Protein AF-A0A7W1FSI1-F1 (afdb_monomer_lite)

Foldseek 3Di:
DQLLVLVVVLQQVLDDPVNHGDQLCNLCVLLVNPQHSVNVVCSNVSVCRFDFPVNLLSSCVSSVHQSCSSVDDDPPDDDDDRQDDDPQADALLRLLVVLQVPAADPVPRHRDQLCQLCVQLVNLDDSVNSVCSNVCVVVTDTLSVLCSSCVSSVHHSCSNNHRDDDPCCPDPVSVVVCVPPVSVVVVVVLVPDDPVVVVVVVVVVVVVVVVVVVVVVD

Sequence (218 aa):
MHIAQKFEALLEMYRRPEGRRWSGQEIDEATGGIVTRSYITNLRKGRIENPGFEKLKAIAKVMDFPPELWFEEGPGLKDGASIDLAPGHLSVAEKTNRLFDAIKNETTGRPYTNAEVARLSLGDLTEEHVEQIRTGKLTDPSMKQVVTLADAFGVHPTYFLDSTRKLPLLDEEAMSIFRDETVSAIAHKSLHLPGREKQMILGIIRQFEDAHEVDDER

Secondary structure (DSSP, 8-state):
--HHHHHHHHHHHS--TTSPPPPHHHHHHHTTTSS-HHHHHHHHTT--SS-BHHHHHHHHHHHT--GGGGT-SS------------S----HHHHHHHHHHHPBPTTTSSBPPHHHHHHHTTTSS-HHHHHHHHTTSSSS-BHHHHHHHHHHTT--GGGGT-SS---GGG-HHHHHHTTSHHHHHHHHHHHTS-HHHHHHHHHHHHHHHHHHHTTTT-

Radius of gyration: 19.94 Å; chains: 1; bounding box: 47×57×50 Å

Structure (mmCIF, N/CA/C/O backbone):
data_AF-A0A7W1FSI1-F1
#
_entry.id   AF-A0A7W1FSI1-F1
#
loop_
_atom_site.group_PDB
_atom_site.id
_atom_site.type_symbol
_atom_site.label_atom_id
_atom_site.label_alt_id
_atom_site.label_comp_id
_atom_site.label_asym_id
_atom_site.label_entity_id
_atom_site.label_seq_id
_atom_site.pdbx_PDB_ins_code
_atom_site.Cartn_x
_atom_site.Cartn_y
_atom_site.Cartn_z
_atom_site.occupancy
_atom_site.B_iso_or_equiv
_atom_site.auth_seq_id
_atom_site.auth_comp_id
_atom_site.auth_asym_id
_atom_site.auth_atom_id
_atom_site.pdbx_PDB_model_num
ATOM 1 N N . MET A 1 1 ? 12.834 -12.449 1.448 1.00 58.34 1 MET A N 1
ATOM 2 C CA . MET A 1 1 ? 13.513 -12.107 0.168 1.00 58.34 1 MET A CA 1
ATOM 3 C C . MET A 1 1 ? 13.453 -10.595 -0.025 1.00 58.34 1 MET A C 1
ATOM 5 O O . MET A 1 1 ? 12.388 -10.038 0.196 1.00 58.34 1 MET A O 1
ATOM 9 N N . HIS A 1 2 ? 14.550 -9.918 -0.392 1.00 82.75 2 HIS A N 1
ATOM 10 C CA . HIS A 1 2 ? 14.533 -8.456 -0.580 1.00 82.75 2 HIS A CA 1
ATOM 11 C C . HIS A 1 2 ? 13.687 -8.088 -1.811 1.00 82.75 2 HIS A C 1
ATOM 13 O O . HIS A 1 2 ? 13.799 -8.750 -2.845 1.00 82.75 2 HIS A O 1
ATOM 19 N N . ILE A 1 3 ? 12.875 -7.028 -1.744 1.00 87.31 3 ILE A N 1
ATOM 20 C CA . ILE A 1 3 ? 11.935 -6.656 -2.822 1.00 87.31 3 ILE A CA 1
ATOM 21 C C . ILE A 1 3 ? 12.621 -6.468 -4.186 1.00 87.31 3 ILE A C 1
ATOM 23 O O . ILE A 1 3 ? 12.075 -6.822 -5.225 1.00 87.31 3 ILE A O 1
ATOM 27 N N . ALA A 1 4 ? 13.870 -5.998 -4.181 1.00 91.62 4 ALA A N 1
ATOM 28 C CA . ALA A 1 4 ? 14.696 -5.897 -5.382 1.00 91.62 4 ALA A CA 1
ATOM 29 C C . ALA A 1 4 ? 14.994 -7.264 -6.023 1.00 91.62 4 ALA A C 1
ATOM 31 O O . ALA A 1 4 ? 14.840 -7.418 -7.228 1.00 91.62 4 ALA A O 1
ATOM 32 N N . GLN A 1 5 ? 15.373 -8.270 -5.225 1.00 90.88 5 GLN A N 1
ATOM 33 C CA . GLN A 1 5 ? 15.629 -9.632 -5.717 1.00 90.88 5 GLN A CA 1
ATOM 34 C C . GLN A 1 5 ? 14.353 -10.244 -6.296 1.00 90.88 5 GLN A C 1
ATOM 36 O O . GLN A 1 5 ? 14.378 -10.870 -7.351 1.00 90.88 5 GLN A O 1
ATOM 41 N N . LYS A 1 6 ? 13.227 -9.997 -5.621 1.00 89.81 6 LYS A N 1
ATOM 42 C CA . LYS A 1 6 ? 11.902 -10.408 -6.077 1.00 89.81 6 LYS A CA 1
ATOM 43 C C . LYS A 1 6 ? 11.554 -9.799 -7.430 1.00 89.81 6 LYS A C 1
ATOM 45 O O . LYS A 1 6 ? 11.115 -10.502 -8.333 1.00 89.81 6 LYS A O 1
ATOM 50 N N . PHE A 1 7 ? 11.799 -8.501 -7.584 1.00 93.69 7 PHE A N 1
ATOM 51 C CA . PHE A 1 7 ? 11.556 -7.815 -8.842 1.00 93.69 7 PHE A CA 1
ATOM 52 C C . PHE A 1 7 ? 12.454 -8.336 -9.970 1.00 93.69 7 PHE A C 1
ATOM 54 O O . PHE A 1 7 ? 11.984 -8.527 -11.088 1.00 93.69 7 PHE A O 1
ATOM 61 N N . GLU A 1 8 ? 13.727 -8.622 -9.686 1.00 93.25 8 GLU A N 1
ATOM 62 C CA . GLU A 1 8 ? 14.626 -9.241 -10.664 1.00 93.25 8 GLU A CA 1
ATOM 63 C C . GLU A 1 8 ? 14.107 -10.614 -11.124 1.00 93.25 8 GLU A C 1
ATOM 65 O O . GLU A 1 8 ? 14.102 -10.868 -12.325 1.00 93.25 8 GLU A O 1
ATOM 70 N N . ALA A 1 9 ? 13.589 -11.448 -10.216 1.00 90.19 9 ALA A N 1
ATOM 71 C CA . ALA A 1 9 ? 12.979 -12.734 -10.569 1.00 90.19 9 ALA A CA 1
ATOM 72 C C . ALA A 1 9 ? 11.707 -12.576 -11.426 1.00 90.19 9 ALA A C 1
ATOM 74 O O . ALA A 1 9 ? 11.547 -13.267 -12.432 1.00 90.19 9 ALA A O 1
ATOM 75 N N . LEU A 1 10 ? 10.827 -11.629 -11.079 1.00 90.81 10 LEU A N 1
ATOM 76 C CA . LEU A 1 10 ? 9.611 -11.346 -11.852 1.00 90.81 10 LEU A CA 1
ATOM 77 C C . LEU A 1 10 ? 9.930 -10.852 -13.269 1.00 90.81 10 LEU A C 1
ATOM 79 O O . LEU A 1 10 ? 9.257 -11.250 -14.213 1.00 90.81 10 LEU A O 1
ATOM 83 N N . LEU A 1 11 ? 10.983 -10.047 -13.442 1.00 92.62 11 LEU A N 1
ATOM 84 C CA . LEU A 1 11 ? 11.444 -9.604 -14.765 1.00 92.62 11 LEU A CA 1
ATOM 85 C C . LEU A 1 11 ? 11.971 -10.749 -15.643 1.00 92.62 11 LEU A C 1
ATOM 87 O O . LEU A 1 11 ? 11.947 -10.628 -16.868 1.00 92.62 11 LEU A O 1
ATOM 91 N N . GLU A 1 12 ? 12.487 -11.821 -15.040 1.00 91.19 12 GLU A N 1
ATOM 92 C CA . GLU A 1 12 ? 12.950 -13.004 -15.771 1.00 91.19 12 GLU A CA 1
ATOM 93 C C . GLU A 1 12 ? 11.796 -13.922 -16.185 1.00 91.19 12 GLU A C 1
ATOM 95 O O . GLU A 1 12 ? 11.842 -14.483 -17.281 1.00 91.19 12 GLU A O 1
ATOM 100 N N . MET A 1 13 ? 10.773 -14.039 -15.333 1.00 87.50 13 MET A N 1
ATOM 101 C CA . MET A 1 13 ? 9.607 -14.903 -15.539 1.00 87.50 13 MET A CA 1
ATOM 102 C C . MET A 1 13 ? 8.559 -14.270 -16.465 1.00 87.50 13 MET A C 1
ATOM 104 O O . MET A 1 13 ? 8.082 -14.922 -17.390 1.00 87.50 13 MET A O 1
ATOM 108 N N . TYR A 1 14 ? 8.250 -12.988 -16.263 1.00 88.44 14 TYR A N 1
ATOM 109 C CA . TYR A 1 14 ? 7.248 -12.244 -17.027 1.00 88.44 14 TYR A CA 1
ATOM 110 C C . TYR A 1 14 ? 7.926 -11.336 -18.044 1.00 88.44 14 TYR A C 1
ATOM 112 O O . TYR A 1 14 ? 8.205 -10.156 -17.809 1.00 88.44 14 TYR A O 1
ATOM 120 N N . ARG A 1 15 ? 8.256 -11.932 -19.189 1.00 89.94 15 ARG A N 1
ATOM 121 C CA . ARG A 1 15 ? 8.932 -11.262 -20.303 1.00 89.94 15 ARG A CA 1
ATOM 122 C C . ARG A 1 15 ? 7.921 -10.617 -21.246 1.00 89.94 15 ARG A C 1
ATOM 124 O O . ARG A 1 15 ? 6.734 -10.919 -21.213 1.00 89.94 15 ARG A O 1
ATOM 131 N N . ARG A 1 16 ? 8.393 -9.723 -22.117 1.00 88.25 16 ARG A N 1
ATOM 132 C CA . ARG A 1 16 ? 7.552 -9.177 -23.192 1.00 88.25 16 ARG A CA 1
ATOM 133 C C . ARG A 1 16 ? 7.125 -10.303 -24.152 1.00 88.25 16 ARG A C 1
ATOM 135 O O . ARG A 1 16 ? 7.833 -11.309 -24.228 1.00 88.25 16 ARG A O 1
ATOM 142 N N . PRO A 1 17 ? 6.070 -10.109 -24.966 1.00 79.31 17 PRO A N 1
ATOM 143 C CA . PRO A 1 17 ? 5.646 -11.094 -25.970 1.00 79.31 17 PRO A CA 1
ATOM 144 C C . PRO A 1 17 ? 6.765 -11.533 -26.931 1.00 79.31 17 PRO A C 1
ATOM 146 O O . PRO A 1 17 ? 6.790 -12.663 -27.397 1.00 79.31 17 PRO A O 1
ATOM 149 N N . GLU A 1 18 ? 7.741 -10.655 -27.181 1.00 83.06 18 GLU A N 1
ATOM 150 C CA . GLU A 1 18 ? 8.930 -10.925 -28.003 1.00 83.06 18 GLU A CA 1
ATOM 151 C C . GLU A 1 18 ? 10.029 -11.735 -27.273 1.00 83.06 18 GLU A C 1
ATOM 153 O O . GLU A 1 18 ? 11.140 -11.876 -27.780 1.00 83.06 18 GLU A O 1
ATOM 158 N N . GLY A 1 19 ? 9.790 -12.192 -26.039 1.00 83.62 19 GLY A N 1
ATOM 159 C CA . GLY A 1 19 ? 10.762 -12.917 -25.208 1.00 83.62 19 GLY A CA 1
ATOM 160 C C . GLY A 1 19 ? 11.878 -12.048 -24.612 1.00 83.62 19 GLY A C 1
ATOM 161 O O . GLY A 1 19 ? 12.751 -12.545 -23.890 1.00 83.62 19 GLY A O 1
ATOM 162 N N . ARG A 1 20 ? 11.864 -10.737 -24.881 1.00 91.00 20 ARG A N 1
ATOM 163 C CA . ARG A 1 20 ? 12.813 -9.773 -24.314 1.00 91.00 20 ARG A CA 1
ATOM 164 C C . ARG A 1 20 ? 12.423 -9.390 -22.889 1.00 91.00 20 ARG A C 1
ATOM 166 O O . ARG A 1 20 ? 11.246 -9.301 -22.542 1.00 91.00 20 ARG A O 1
ATOM 173 N N . ARG A 1 21 ? 13.438 -9.132 -22.069 1.00 92.12 21 ARG A N 1
ATOM 174 C CA . ARG A 1 21 ? 13.268 -8.632 -20.705 1.00 92.12 21 ARG A CA 1
ATOM 175 C C . ARG A 1 21 ? 12.804 -7.175 -20.728 1.00 92.12 21 ARG A C 1
ATOM 177 O O . ARG A 1 21 ? 13.345 -6.382 -21.495 1.00 92.12 21 ARG A O 1
ATOM 184 N N . TRP A 1 22 ? 11.859 -6.825 -19.857 1.00 94.50 22 TRP A N 1
ATOM 185 C CA . TRP A 1 22 ? 11.394 -5.447 -19.701 1.00 94.50 22 TRP A CA 1
ATOM 186 C C . TRP A 1 22 ? 12.521 -4.513 -19.252 1.00 94.50 22 TRP A C 1
ATOM 188 O O . TRP A 1 22 ? 13.232 -4.769 -18.273 1.00 94.50 22 TRP A O 1
ATOM 198 N N . SER A 1 23 ? 12.665 -3.394 -19.952 1.00 94.94 23 SER A N 1
ATOM 199 C CA . SER A 1 23 ? 13.504 -2.276 -19.541 1.00 94.94 23 SER A CA 1
ATOM 200 C C . SER A 1 23 ? 12.733 -1.302 -18.647 1.00 94.94 23 SER A C 1
ATOM 202 O O . SER A 1 23 ? 11.505 -1.237 -18.660 1.00 94.94 23 SER A O 1
ATOM 204 N N . GLY A 1 24 ? 13.462 -0.480 -17.885 1.00 95.31 24 GLY A N 1
ATOM 205 C CA . GLY A 1 24 ? 12.825 0.561 -17.075 1.00 95.31 24 GLY A CA 1
ATOM 206 C C . GLY A 1 24 ? 12.134 1.648 -17.897 1.00 95.31 24 GLY A C 1
ATOM 207 O O . GLY A 1 24 ? 11.214 2.264 -17.384 1.00 95.31 24 GLY A O 1
ATOM 208 N N . GLN A 1 25 ? 12.553 1.867 -19.149 1.00 96.69 25 GLN A N 1
ATOM 209 C CA . GLN A 1 25 ? 11.896 2.806 -20.061 1.00 96.69 25 GLN A CA 1
ATOM 210 C C . GLN A 1 25 ? 10.553 2.251 -20.552 1.00 96.69 25 GLN A C 1
ATOM 212 O O . GLN A 1 25 ? 9.558 2.959 -20.539 1.00 96.69 25 GLN A O 1
ATOM 217 N N . GLU A 1 26 ? 10.508 0.970 -20.922 1.00 95.94 26 GLU A N 1
ATOM 218 C CA . GLU A 1 26 ? 9.270 0.336 -21.391 1.00 95.94 26 GLU A CA 1
ATOM 219 C C . GLU A 1 26 ? 8.216 0.246 -20.280 1.00 95.94 26 GLU A C 1
ATOM 221 O O . GLU A 1 26 ? 7.034 0.413 -20.555 1.00 95.94 26 GLU A O 1
ATOM 226 N N . ILE A 1 27 ? 8.627 0.006 -19.028 1.00 96.44 27 ILE A N 1
ATOM 227 C CA . ILE A 1 27 ? 7.702 0.024 -17.882 1.00 96.44 27 ILE A CA 1
ATOM 228 C C . ILE A 1 27 ? 7.180 1.448 -17.627 1.00 96.44 27 ILE A C 1
ATOM 230 O O . ILE A 1 27 ? 5.991 1.627 -17.379 1.00 96.44 27 ILE A O 1
ATOM 234 N N . ASP A 1 28 ? 8.041 2.462 -17.718 1.00 97.38 28 ASP A N 1
ATOM 235 C CA . ASP A 1 28 ? 7.649 3.873 -17.586 1.00 97.38 28 ASP A CA 1
ATOM 236 C C . ASP A 1 28 ? 6.565 4.251 -18.605 1.00 97.38 28 ASP A C 1
ATOM 238 O O . ASP A 1 28 ? 5.464 4.669 -18.241 1.00 97.38 28 ASP A O 1
ATOM 242 N N . GLU A 1 29 ? 6.829 3.969 -19.880 1.00 96.31 29 GLU A N 1
ATOM 243 C CA . GLU A 1 29 ? 5.904 4.231 -20.982 1.00 96.31 29 GLU A CA 1
ATOM 244 C C . GLU A 1 29 ? 4.598 3.441 -20.843 1.00 96.31 29 GLU A C 1
ATOM 246 O O . GLU A 1 29 ? 3.515 4.015 -20.958 1.00 96.31 29 GLU A O 1
ATOM 251 N N . ALA A 1 30 ? 4.676 2.142 -20.536 1.00 93.69 30 ALA A N 1
ATOM 252 C CA . ALA A 1 30 ? 3.497 1.289 -20.398 1.00 93.69 30 ALA A CA 1
ATOM 253 C C . ALA A 1 30 ? 2.621 1.670 -19.194 1.00 93.69 30 ALA A C 1
ATOM 255 O O . ALA A 1 30 ? 1.406 1.485 -19.233 1.00 93.69 30 ALA A O 1
ATOM 256 N N . THR A 1 31 ? 3.218 2.215 -18.129 1.00 93.62 31 THR A N 1
ATOM 257 C CA . THR A 1 31 ? 2.471 2.719 -16.966 1.00 93.62 31 THR A CA 1
ATOM 258 C C . THR A 1 31 ? 1.971 4.153 -17.150 1.00 93.62 31 THR A C 1
ATOM 260 O O . THR A 1 31 ? 1.338 4.689 -16.241 1.00 93.62 31 THR A O 1
ATOM 263 N N . GLY A 1 32 ? 2.249 4.799 -18.289 1.00 93.00 32 GLY A N 1
ATOM 264 C CA . GLY A 1 32 ? 1.879 6.194 -18.529 1.00 93.00 32 GLY A CA 1
ATOM 265 C C . GLY A 1 32 ? 2.545 7.168 -17.551 1.00 93.00 32 GLY A C 1
ATOM 266 O O . GLY A 1 32 ? 1.936 8.165 -17.170 1.00 93.00 32 GLY A O 1
ATOM 267 N N . GLY A 1 33 ? 3.764 6.864 -17.094 1.00 92.00 33 GLY A N 1
ATOM 268 C CA . GLY A 1 33 ? 4.514 7.705 -16.159 1.00 92.00 33 GLY A CA 1
ATOM 269 C C . GLY A 1 33 ? 4.184 7.509 -14.676 1.00 92.00 33 GLY A C 1
ATOM 270 O O . GLY A 1 33 ? 4.821 8.142 -13.831 1.00 92.00 33 GLY A O 1
ATOM 271 N N . ILE A 1 34 ? 3.246 6.618 -14.319 1.00 92.19 34 ILE A N 1
ATOM 272 C CA . ILE A 1 34 ? 2.974 6.266 -12.909 1.00 92.19 34 ILE A CA 1
ATOM 273 C C . ILE A 1 34 ? 4.244 5.707 -12.248 1.00 92.19 34 ILE A C 1
ATOM 275 O O . ILE A 1 34 ? 4.539 6.004 -11.084 1.00 92.19 34 ILE A O 1
ATOM 279 N N . VAL A 1 35 ? 5.025 4.923 -12.999 1.00 95.94 35 VAL A N 1
ATOM 280 C CA . VAL A 1 35 ? 6.259 4.302 -12.522 1.00 95.94 35 VAL A CA 1
ATOM 281 C C . VAL A 1 35 ? 7.440 4.713 -13.392 1.00 95.94 35 VAL A C 1
ATOM 283 O O . VAL A 1 35 ? 7.785 4.050 -14.360 1.00 95.94 35 VAL A O 1
ATOM 286 N N . THR A 1 36 ? 8.112 5.795 -13.005 1.00 97.62 36 THR A N 1
ATOM 287 C CA . THR A 1 36 ? 9.210 6.351 -13.810 1.00 97.62 36 THR A CA 1
ATOM 288 C C . THR A 1 36 ? 10.400 5.397 -13.970 1.00 97.62 36 THR A C 1
ATOM 290 O O . THR A 1 36 ? 10.735 4.607 -13.078 1.00 97.62 36 THR A O 1
ATOM 293 N N . ARG A 1 37 ? 11.167 5.551 -15.053 1.00 97.75 37 ARG A N 1
ATOM 294 C CA . ARG A 1 37 ? 12.413 4.803 -15.292 1.00 97.75 37 ARG A CA 1
ATOM 295 C C . ARG A 1 37 ? 13.417 4.928 -14.142 1.00 97.75 37 ARG A C 1
ATOM 297 O O . ARG A 1 37 ? 14.139 3.974 -13.823 1.00 97.75 37 ARG A O 1
ATOM 304 N N . SER A 1 38 ? 13.496 6.111 -13.530 1.00 96.88 38 SER A N 1
ATOM 305 C CA . SER A 1 38 ? 14.368 6.367 -12.377 1.00 96.88 38 SER A CA 1
ATOM 306 C C . SER A 1 38 ? 13.937 5.539 -11.164 1.00 96.88 38 SER A C 1
ATOM 308 O O . SER A 1 38 ? 14.774 4.900 -10.520 1.00 96.88 38 SER A O 1
ATOM 310 N N . TYR A 1 39 ? 12.626 5.467 -10.907 1.00 97.25 39 TYR A N 1
ATOM 311 C CA . TYR A 1 39 ? 12.059 4.623 -9.859 1.00 97.25 39 TYR A CA 1
ATOM 312 C C . TYR A 1 39 ? 12.416 3.150 -10.075 1.00 97.25 39 TYR A C 1
ATOM 314 O O . TYR A 1 39 ? 12.992 2.528 -9.183 1.00 97.25 39 TYR A O 1
ATOM 322 N N . ILE A 1 40 ? 12.187 2.621 -11.283 1.00 97.19 40 ILE A N 1
ATOM 323 C CA . ILE A 1 40 ? 12.549 1.241 -11.646 1.00 97.19 40 ILE A CA 1
ATOM 324 C C . ILE A 1 40 ? 14.039 0.979 -11.415 1.00 97.19 40 ILE A C 1
ATOM 326 O O . ILE A 1 40 ? 14.419 -0.035 -10.832 1.00 97.19 40 ILE A O 1
ATOM 330 N N . THR A 1 41 ? 14.900 1.909 -11.827 1.00 96.69 41 THR A N 1
ATOM 331 C CA . THR A 1 41 ? 16.351 1.782 -11.637 1.00 96.69 41 THR A CA 1
ATOM 332 C C . THR A 1 41 ? 16.725 1.691 -10.156 1.00 96.69 41 THR A C 1
ATOM 334 O O . THR A 1 41 ? 17.563 0.869 -9.784 1.00 96.69 41 THR A O 1
ATOM 337 N N . ASN A 1 42 ? 16.124 2.518 -9.301 1.00 96.75 42 ASN A N 1
ATOM 338 C CA . ASN A 1 42 ? 16.401 2.504 -7.866 1.00 96.75 42 ASN A CA 1
ATOM 339 C C . ASN A 1 42 ? 15.800 1.278 -7.165 1.00 96.75 42 ASN A C 1
ATOM 341 O O . ASN A 1 42 ? 16.460 0.722 -6.286 1.00 96.75 42 ASN A O 1
ATOM 345 N N . LEU A 1 43 ? 14.622 0.813 -7.593 1.00 95.69 43 LEU A N 1
ATOM 346 C CA . LEU A 1 43 ? 13.998 -0.413 -7.093 1.00 95.69 43 LEU A CA 1
ATOM 347 C C . LEU A 1 43 ? 14.883 -1.635 -7.372 1.00 95.69 43 LEU A C 1
ATOM 349 O O . LEU A 1 43 ? 15.211 -2.379 -6.452 1.00 95.69 43 LEU A O 1
ATOM 353 N N . ARG A 1 44 ? 15.360 -1.791 -8.614 1.00 94.38 44 ARG A N 1
ATOM 354 C CA . ARG A 1 44 ? 16.275 -2.880 -9.010 1.00 94.38 44 ARG A CA 1
ATOM 355 C C . ARG A 1 44 ? 17.589 -2.865 -8.232 1.00 94.38 44 ARG A C 1
ATOM 357 O O . ARG A 1 44 ? 18.111 -3.907 -7.861 1.00 94.38 44 ARG A O 1
ATOM 364 N N . LYS A 1 45 ? 18.114 -1.670 -7.945 1.00 94.31 45 LYS A N 1
ATOM 365 C CA . LYS A 1 45 ? 19.333 -1.485 -7.139 1.00 94.31 45 LYS A CA 1
ATOM 366 C C . LYS A 1 45 ? 19.110 -1.672 -5.634 1.00 94.31 45 LYS A C 1
ATOM 368 O O . LYS A 1 45 ? 20.056 -1.486 -4.877 1.00 94.31 45 LYS A O 1
ATOM 373 N N . GLY A 1 46 ? 17.885 -1.970 -5.194 1.00 93.44 46 GLY A N 1
ATOM 374 C CA . GLY A 1 46 ? 17.551 -2.119 -3.777 1.00 93.44 46 GLY A CA 1
ATOM 375 C C . GLY A 1 46 ? 17.667 -0.833 -2.965 1.00 93.44 46 GLY A C 1
ATOM 376 O O . GLY A 1 46 ? 17.793 -0.891 -1.753 1.00 93.44 46 GLY A O 1
ATOM 377 N N . ARG A 1 47 ? 17.618 0.334 -3.616 1.00 94.81 47 ARG A N 1
ATOM 378 C CA . ARG A 1 47 ? 17.661 1.646 -2.942 1.00 94.81 47 ARG A CA 1
ATOM 379 C C . ARG A 1 47 ? 16.297 2.091 -2.421 1.00 94.81 47 ARG A C 1
ATOM 381 O O . ARG A 1 47 ? 16.193 3.143 -1.803 1.00 94.81 47 ARG A O 1
ATOM 388 N N . ILE A 1 48 ? 15.255 1.329 -2.739 1.00 92.81 48 ILE A N 1
ATOM 389 C CA . ILE A 1 48 ? 13.890 1.545 -2.278 1.00 92.81 48 ILE A CA 1
ATOM 390 C C . ILE A 1 48 ? 13.548 0.358 -1.392 1.00 92.81 48 ILE A C 1
ATOM 392 O O . ILE A 1 48 ? 13.276 -0.731 -1.890 1.00 92.81 48 ILE A O 1
ATOM 396 N N . GLU A 1 49 ? 13.614 0.582 -0.086 1.00 85.62 49 GLU A N 1
ATOM 397 C CA . GLU A 1 49 ? 13.322 -0.438 0.920 1.00 85.62 49 GLU A CA 1
ATOM 398 C C . GLU A 1 49 ? 11.815 -0.713 1.001 1.00 85.62 49 GLU A C 1
ATOM 400 O O . GLU A 1 49 ? 11.391 -1.862 0.933 1.00 85.62 49 GLU A O 1
ATOM 405 N N . ASN A 1 50 ? 11.006 0.354 1.031 1.00 88.56 50 ASN A N 1
ATOM 406 C CA . ASN A 1 50 ? 9.546 0.295 1.127 1.00 88.56 50 ASN A CA 1
ATOM 407 C C . ASN A 1 50 ? 8.888 0.932 -0.110 1.00 88.56 50 ASN A C 1
ATOM 409 O O . ASN A 1 50 ? 8.542 2.116 -0.091 1.00 88.56 50 ASN A O 1
ATOM 413 N N . PRO A 1 51 ? 8.760 0.182 -1.219 1.00 92.38 51 PRO A N 1
ATOM 414 C CA . PRO A 1 51 ? 8.128 0.680 -2.433 1.00 92.38 51 PRO A CA 1
ATOM 415 C C . PRO A 1 51 ? 6.638 1.001 -2.247 1.00 92.38 51 PRO A C 1
ATOM 417 O O . PRO A 1 51 ? 5.959 0.439 -1.387 1.00 92.38 51 PRO A O 1
ATOM 420 N N . GLY A 1 52 ? 6.150 1.929 -3.073 1.00 92.12 52 GLY A N 1
ATOM 421 C CA . GLY A 1 52 ? 4.762 2.381 -3.088 1.00 92.12 52 GLY A CA 1
ATOM 422 C C . GLY A 1 52 ? 3.839 1.312 -3.657 1.00 92.12 52 GLY A C 1
ATOM 423 O O . GLY A 1 52 ? 4.165 0.677 -4.665 1.00 92.12 52 GLY A O 1
ATOM 424 N N . PHE A 1 53 ? 2.713 1.088 -2.993 1.00 91.31 53 PHE A N 1
ATOM 425 C CA . PHE A 1 53 ? 1.765 0.037 -3.328 1.00 91.31 53 PHE A CA 1
ATOM 426 C C . PHE A 1 53 ? 1.171 0.205 -4.734 1.00 91.31 53 PHE A C 1
ATOM 428 O O . PHE A 1 53 ? 1.148 -0.753 -5.509 1.00 91.31 53 PHE A O 1
ATOM 435 N N . GLU A 1 54 ? 0.760 1.419 -5.106 1.00 89.94 54 GLU A N 1
ATOM 436 C CA . GLU A 1 54 ? 0.170 1.694 -6.420 1.00 89.94 54 GLU A CA 1
ATOM 437 C C . GLU A 1 54 ? 1.204 1.538 -7.536 1.00 89.94 54 GLU A C 1
ATOM 439 O O . GLU A 1 54 ? 0.895 1.013 -8.606 1.00 89.94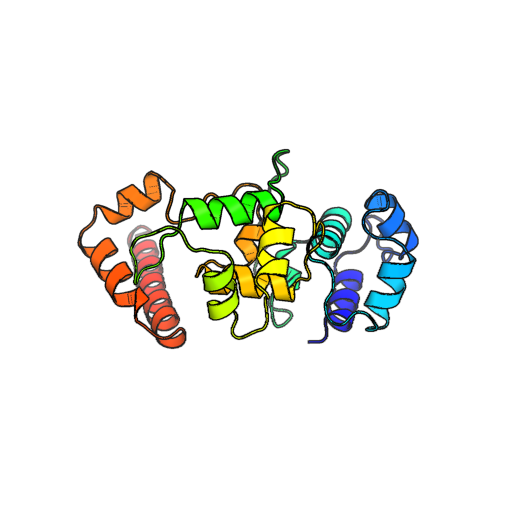 54 GLU A O 1
ATOM 444 N N . LYS A 1 55 ? 2.468 1.900 -7.279 1.00 93.81 55 LYS A N 1
ATOM 445 C CA . LYS A 1 55 ? 3.550 1.676 -8.248 1.00 93.81 55 LYS A CA 1
ATOM 446 C C . LYS A 1 55 ? 3.788 0.191 -8.501 1.00 93.81 55 LYS A C 1
ATOM 448 O O . LYS A 1 55 ? 3.913 -0.217 -9.651 1.00 93.81 55 LYS A O 1
ATOM 453 N N . LEU A 1 56 ? 3.825 -0.638 -7.460 1.00 93.50 56 LEU A N 1
ATOM 454 C CA . LEU A 1 56 ? 4.003 -2.085 -7.625 1.00 93.50 56 LEU A CA 1
ATOM 455 C C . LEU A 1 56 ? 2.814 -2.744 -8.321 1.00 93.50 56 LEU A C 1
ATOM 457 O O . LEU A 1 56 ? 3.005 -3.617 -9.170 1.00 93.50 56 LEU A O 1
ATOM 461 N N . LYS A 1 57 ? 1.598 -2.294 -8.002 1.00 88.81 57 LYS A N 1
ATOM 462 C CA . LYS A 1 57 ? 0.375 -2.722 -8.679 1.00 88.81 57 LYS A CA 1
ATOM 463 C C . LYS A 1 57 ? 0.394 -2.342 -10.161 1.00 88.81 57 LYS A C 1
ATOM 465 O O . LYS A 1 57 ? 0.054 -3.167 -11.004 1.00 88.81 57 LYS A O 1
ATOM 470 N N . ALA A 1 58 ? 0.845 -1.132 -10.495 1.00 91.69 58 ALA A N 1
ATOM 471 C CA . ALA A 1 58 ? 1.007 -0.698 -11.879 1.00 91.69 58 ALA A CA 1
ATOM 472 C C . ALA A 1 58 ? 2.048 -1.546 -12.628 1.00 91.69 58 ALA A C 1
ATOM 474 O O . ALA A 1 58 ? 1.778 -1.962 -13.750 1.00 91.69 58 ALA A O 1
ATOM 475 N N . ILE A 1 59 ? 3.191 -1.868 -12.002 1.00 94.25 59 ILE A N 1
ATOM 476 C CA . ILE A 1 59 ? 4.195 -2.779 -12.583 1.00 94.25 59 ILE A CA 1
ATOM 477 C C . ILE A 1 59 ? 3.577 -4.154 -12.873 1.00 94.25 59 ILE A C 1
ATOM 479 O O . ILE A 1 59 ? 3.723 -4.655 -13.984 1.00 94.25 59 ILE A O 1
ATOM 483 N N . ALA A 1 60 ? 2.868 -4.739 -11.902 1.00 91.38 60 ALA A N 1
ATOM 484 C CA . ALA A 1 60 ? 2.206 -6.037 -12.059 1.00 91.38 60 ALA A CA 1
ATOM 485 C C . ALA A 1 60 ? 1.221 -6.038 -13.229 1.00 91.38 60 ALA A C 1
ATOM 487 O O . ALA A 1 60 ? 1.258 -6.923 -14.077 1.00 91.38 60 ALA A O 1
ATOM 488 N N . LYS A 1 61 ? 0.411 -4.978 -13.324 1.00 87.94 61 LYS A N 1
ATOM 489 C CA . LYS A 1 61 ? -0.562 -4.808 -14.400 1.00 87.94 61 LYS A CA 1
ATOM 490 C C . LYS A 1 61 ? 0.090 -4.730 -15.780 1.00 87.94 61 LYS A C 1
ATOM 492 O O . LYS A 1 61 ? -0.388 -5.375 -16.702 1.00 87.94 61 LYS A O 1
ATOM 497 N N . VAL A 1 62 ? 1.148 -3.933 -15.954 1.00 92.38 62 VAL A N 1
ATOM 498 C CA . VAL A 1 62 ? 1.764 -3.759 -17.287 1.00 92.38 62 VAL A CA 1
ATOM 499 C C . VAL A 1 62 ? 2.618 -4.948 -17.711 1.00 92.38 62 VAL A C 1
ATOM 501 O O . VAL A 1 62 ? 2.750 -5.206 -18.904 1.00 92.38 62 VAL A O 1
ATOM 504 N N . MET A 1 63 ? 3.209 -5.655 -16.747 1.00 92.19 63 MET A N 1
ATOM 505 C CA . MET A 1 63 ? 3.991 -6.866 -16.993 1.00 92.19 63 MET A CA 1
ATOM 506 C C . MET A 1 63 ? 3.131 -8.136 -17.024 1.00 92.19 63 MET A C 1
ATOM 508 O O . MET A 1 63 ? 3.683 -9.209 -17.247 1.00 92.19 63 MET A O 1
ATOM 512 N N . ASP A 1 64 ? 1.819 -7.999 -16.822 1.00 87.56 64 ASP A N 1
ATOM 513 C CA . ASP A 1 64 ? 0.823 -9.069 -16.868 1.00 87.56 64 ASP A CA 1
ATOM 514 C C . ASP A 1 64 ? 1.119 -10.227 -15.901 1.00 87.56 64 ASP A C 1
ATOM 516 O O . ASP A 1 64 ? 1.192 -11.395 -16.280 1.00 87.56 64 ASP A O 1
ATOM 520 N N . PHE A 1 65 ? 1.327 -9.891 -14.623 1.00 86.38 65 PHE A N 1
ATOM 521 C CA . PHE A 1 65 ? 1.437 -10.885 -13.557 1.00 86.38 65 PHE A CA 1
ATOM 522 C C . PHE A 1 65 ? 0.510 -10.591 -12.373 1.00 86.38 65 PHE A C 1
ATOM 524 O O . PHE A 1 65 ? 0.210 -9.422 -12.107 1.00 86.38 65 PHE A O 1
ATOM 531 N N . PRO A 1 66 ? 0.087 -11.625 -11.615 1.00 82.19 66 PRO A N 1
ATOM 532 C CA . PRO A 1 66 ? -0.765 -11.438 -10.445 1.00 82.19 66 PRO A CA 1
ATOM 533 C C . PRO A 1 66 ? -0.068 -10.569 -9.388 1.00 82.19 66 PRO A C 1
ATOM 535 O O . PRO A 1 66 ? 1.034 -10.911 -8.943 1.00 82.19 66 PRO A O 1
ATOM 538 N N . PRO A 1 67 ? -0.651 -9.439 -8.955 1.00 82.31 67 PRO A N 1
ATOM 539 C CA . PRO A 1 67 ? 0.011 -8.545 -8.012 1.00 82.31 67 PRO A CA 1
ATOM 540 C C . PRO A 1 67 ? 0.209 -9.170 -6.619 1.00 82.31 67 PRO A C 1
ATOM 542 O O . PRO A 1 67 ? 1.054 -8.697 -5.859 1.00 82.31 67 PRO A O 1
ATOM 545 N N . GLU A 1 68 ? -0.513 -10.244 -6.292 1.00 80.88 68 GLU A N 1
ATOM 546 C CA . GLU A 1 68 ? -0.346 -11.078 -5.094 1.00 80.88 68 GLU A CA 1
ATOM 547 C C . GLU A 1 68 ? 1.076 -11.620 -4.990 1.00 80.88 68 GLU A C 1
ATOM 549 O O . GLU A 1 68 ? 1.628 -11.718 -3.890 1.00 80.88 68 GLU A O 1
ATOM 554 N N . LEU A 1 69 ? 1.711 -11.864 -6.141 1.00 82.69 69 LEU A N 1
ATOM 555 C CA . LEU A 1 69 ? 3.084 -12.327 -6.191 1.00 82.69 69 LEU A CA 1
ATOM 556 C C . LEU A 1 69 ? 4.021 -11.369 -5.481 1.00 82.69 69 LEU A C 1
ATOM 558 O O . LEU A 1 69 ? 5.036 -11.844 -5.009 1.00 82.69 69 LEU A O 1
ATOM 562 N N . TRP A 1 70 ? 3.716 -10.076 -5.313 1.00 85.12 70 TRP A N 1
ATOM 563 C CA . TRP A 1 70 ? 4.532 -9.162 -4.504 1.00 85.12 70 TRP A CA 1
ATOM 564 C C . TRP A 1 70 ? 4.561 -9.501 -3.008 1.00 85.12 70 TRP A C 1
ATOM 566 O O . TRP A 1 70 ? 5.566 -9.207 -2.356 1.00 85.12 70 TRP A O 1
ATOM 576 N N . PHE A 1 71 ? 3.553 -10.204 -2.490 1.00 74.19 71 PHE A N 1
ATOM 577 C CA . PHE A 1 71 ? 3.349 -10.492 -1.064 1.00 74.19 71 PHE A CA 1
ATOM 578 C C . PHE A 1 71 ? 3.782 -11.906 -0.655 1.00 74.19 71 PHE A C 1
ATOM 580 O O . PHE A 1 71 ? 4.039 -12.147 0.518 1.00 74.19 71 PHE A O 1
ATOM 587 N N . GLU A 1 72 ? 3.931 -12.831 -1.605 1.00 72.81 72 GLU A N 1
ATOM 588 C CA . GLU A 1 72 ? 4.296 -14.222 -1.300 1.00 72.81 72 GLU A CA 1
ATOM 589 C C . GLU A 1 72 ? 5.772 -14.393 -0.882 1.00 72.81 72 GLU A C 1
ATOM 591 O O . GLU A 1 72 ? 6.695 -13.882 -1.530 1.00 72.81 72 GLU A O 1
ATOM 596 N N . GLU A 1 73 ? 6.032 -15.136 0.196 1.00 56.00 73 GLU A N 1
ATOM 597 C CA . GLU A 1 73 ? 7.392 -15.492 0.612 1.00 56.00 73 GLU A CA 1
ATOM 598 C C . GLU A 1 73 ? 7.879 -16.758 -0.116 1.00 56.00 73 GLU A C 1
ATOM 600 O O . GLU A 1 73 ? 7.739 -17.875 0.368 1.00 56.00 73 GLU A O 1
ATOM 605 N N . GLY A 1 74 ? 8.491 -16.573 -1.290 1.00 48.91 74 GLY A N 1
ATOM 606 C CA . GLY A 1 74 ? 9.197 -17.627 -2.036 1.00 48.91 74 GLY A CA 1
ATOM 607 C C . GLY A 1 74 ? 8.543 -18.006 -3.373 1.00 48.91 74 GLY A C 1
ATOM 608 O O . GLY A 1 74 ? 7.402 -17.631 -3.625 1.00 48.91 74 GLY A O 1
ATOM 609 N N . PRO A 1 75 ? 9.261 -18.717 -4.265 1.00 38.22 75 PRO A N 1
ATOM 610 C CA . PRO A 1 75 ? 8.726 -19.178 -5.543 1.00 38.22 75 PRO A CA 1
ATOM 611 C C . PRO A 1 75 ? 7.865 -20.427 -5.310 1.00 38.22 75 PRO A C 1
ATOM 613 O O . PRO A 1 75 ? 8.282 -21.549 -5.579 1.00 38.22 75 PRO A O 1
ATOM 616 N N . GLY A 1 76 ? 6.681 -20.233 -4.738 1.00 41.31 76 GLY A N 1
ATOM 617 C CA . GLY A 1 76 ? 5.646 -21.252 -4.631 1.00 41.31 76 GLY A CA 1
ATOM 618 C C . GLY A 1 76 ? 4.541 -20.939 -5.622 1.00 41.31 76 GLY A C 1
ATOM 619 O O . GLY A 1 76 ? 3.510 -20.420 -5.218 1.00 41.31 76 GLY A O 1
ATOM 620 N N . LEU A 1 77 ? 4.770 -21.228 -6.909 1.00 44.81 77 LEU A N 1
ATOM 621 C CA . LEU A 1 77 ? 3.715 -21.184 -7.921 1.00 44.81 77 LEU A CA 1
ATOM 622 C C . LEU A 1 77 ? 2.553 -22.071 -7.452 1.00 44.81 77 LEU A C 1
ATOM 624 O O . LEU A 1 77 ? 2.710 -23.286 -7.324 1.00 44.81 77 LEU A O 1
ATOM 628 N N . LYS A 1 78 ? 1.389 -21.464 -7.233 1.00 36.00 78 LYS A N 1
ATOM 629 C CA . LYS A 1 78 ? 0.107 -22.144 -7.386 1.00 36.00 78 LYS A CA 1
ATOM 630 C C . LYS A 1 78 ? -0.674 -21.446 -8.485 1.00 36.00 78 LYS A C 1
AT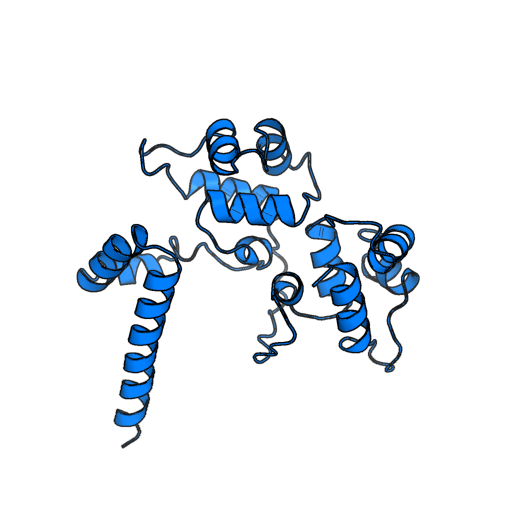OM 632 O O . LYS A 1 78 ? -0.529 -20.243 -8.688 1.00 36.00 78 LYS A O 1
ATOM 637 N N . ASP A 1 79 ? -1.387 -22.278 -9.227 1.00 36.75 79 ASP A N 1
ATOM 638 C CA . ASP A 1 79 ? -1.888 -22.037 -10.569 1.00 36.75 79 ASP A CA 1
ATOM 639 C C . ASP A 1 79 ? -2.650 -20.728 -10.762 1.00 36.75 79 ASP A C 1
ATOM 641 O O . ASP A 1 79 ? -3.318 -20.205 -9.869 1.00 36.75 79 ASP A O 1
ATOM 645 N N . GLY A 1 80 ? -2.509 -20.217 -11.985 1.00 43.03 80 GLY A N 1
ATOM 646 C CA . GLY A 1 80 ? -3.042 -18.944 -12.430 1.00 43.03 80 GLY A CA 1
ATOM 647 C C . GLY A 1 80 ? -4.544 -18.823 -12.211 1.00 43.03 80 GLY A C 1
ATOM 648 O O . GLY A 1 80 ? -5.339 -19.490 -12.866 1.00 43.03 80 GLY A O 1
ATOM 649 N N . ALA A 1 81 ? -4.923 -17.877 -11.359 1.00 34.69 81 ALA A N 1
ATOM 650 C CA . ALA A 1 81 ? -6.210 -17.217 -11.461 1.00 34.69 81 ALA A CA 1
ATOM 651 C C . ALA A 1 81 ? -6.002 -15.938 -12.281 1.00 34.69 81 ALA A C 1
ATOM 653 O O . ALA A 1 81 ? -5.425 -14.958 -11.808 1.00 34.69 81 ALA A O 1
ATOM 654 N N . SER A 1 82 ? -6.433 -15.968 -13.539 1.00 36.00 82 SER A N 1
ATOM 655 C CA . SER A 1 82 ? -6.562 -14.775 -14.370 1.00 36.00 82 SER A CA 1
ATOM 656 C C . SER A 1 82 ? -7.569 -13.834 -13.706 1.00 36.00 82 SER A C 1
ATOM 658 O O . SER A 1 82 ? -8.736 -14.188 -13.553 1.00 36.00 82 SER A O 1
ATOM 660 N N . ILE A 1 83 ? -7.129 -12.649 -13.274 1.00 38.59 83 ILE A N 1
ATOM 661 C CA . ILE A 1 83 ? -8.045 -11.623 -12.770 1.00 38.59 83 ILE A CA 1
ATOM 662 C C . ILE A 1 83 ? -8.662 -10.930 -13.982 1.00 38.59 83 ILE A C 1
ATOM 664 O O . ILE A 1 83 ? -7.988 -10.193 -14.703 1.00 38.59 83 ILE A O 1
ATOM 668 N N . ASP A 1 84 ? -9.949 -11.191 -14.193 1.00 31.83 84 ASP A N 1
ATOM 669 C CA . ASP A 1 84 ? -10.750 -10.584 -15.246 1.00 31.83 84 ASP A CA 1
ATOM 670 C C . ASP A 1 84 ? -10.769 -9.049 -15.124 1.00 31.83 84 ASP A C 1
ATOM 672 O O . ASP A 1 84 ? -10.979 -8.455 -14.058 1.00 31.83 84 ASP A O 1
ATOM 676 N N . LEU A 1 85 ? -10.511 -8.398 -16.256 1.00 41.44 85 LEU A N 1
ATOM 677 C CA . LEU A 1 85 ? -10.304 -6.961 -16.397 1.00 41.44 85 LEU A CA 1
ATOM 678 C C . LEU A 1 85 ? -11.650 -6.223 -16.476 1.00 41.44 85 LEU A C 1
ATOM 680 O O . LEU A 1 85 ? -12.170 -5.985 -17.564 1.00 41.44 85 LEU A O 1
ATOM 684 N N . ALA A 1 86 ? -12.186 -5.793 -15.329 1.00 34.34 86 ALA A N 1
ATOM 685 C CA . ALA A 1 86 ? -13.332 -4.878 -15.272 1.00 34.34 86 ALA A CA 1
ATOM 686 C C . ALA A 1 86 ? -12.930 -3.465 -14.778 1.00 34.34 86 ALA A C 1
ATOM 688 O O . ALA A 1 86 ? -12.273 -3.329 -13.739 1.00 34.34 86 ALA A O 1
ATOM 689 N N . PRO A 1 87 ? -13.329 -2.384 -15.478 1.00 36.22 87 PRO A N 1
ATOM 690 C CA . PRO A 1 87 ? -13.038 -1.009 -15.082 1.00 36.22 87 PRO A CA 1
ATOM 691 C C . PRO A 1 87 ? -13.930 -0.580 -13.908 1.00 36.22 87 PRO A C 1
ATOM 693 O O . PRO A 1 87 ? -15.083 -0.198 -14.079 1.00 36.22 87 PRO A O 1
ATOM 696 N N . GLY A 1 88 ? -13.367 -0.640 -12.701 1.00 48.09 88 GLY A N 1
ATOM 697 C CA . GLY A 1 88 ? -14.006 -0.177 -11.464 1.00 48.09 88 GLY A CA 1
ATOM 698 C C . GLY A 1 88 ? -13.076 -0.224 -10.249 1.00 48.09 88 GLY A C 1
ATOM 699 O O . GLY A 1 88 ? -13.521 -0.523 -9.145 1.00 48.09 88 GLY A O 1
ATOM 700 N N . HIS A 1 89 ? -11.767 -0.0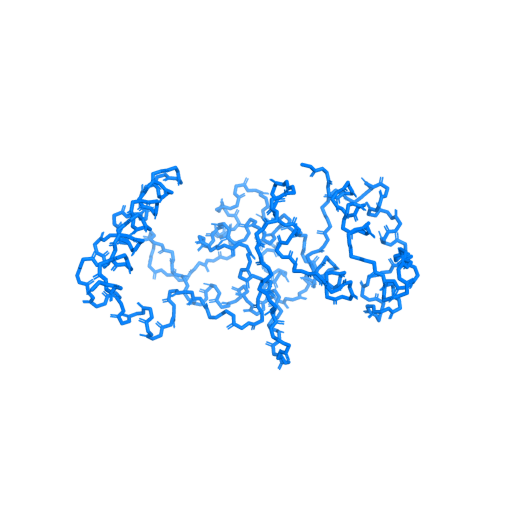14 -10.442 1.00 63.53 89 HIS A N 1
ATOM 701 C CA . HIS A 1 89 ? -10.786 -0.163 -9.365 1.00 63.53 89 HIS A CA 1
ATOM 702 C C . HIS A 1 89 ? -10.945 0.943 -8.315 1.00 63.53 89 HIS A C 1
ATOM 704 O O . HIS A 1 89 ? -10.577 2.089 -8.556 1.00 63.53 89 HIS A O 1
ATOM 710 N N . LEU A 1 90 ? -11.429 0.574 -7.131 1.00 72.94 90 LEU A N 1
ATOM 711 C CA . LEU A 1 90 ? -11.388 1.440 -5.956 1.00 72.94 90 LEU A CA 1
ATOM 712 C C . LEU A 1 90 ? -9.933 1.723 -5.572 1.00 72.94 90 LEU A C 1
ATOM 714 O O . LEU A 1 90 ? -9.116 0.797 -5.480 1.00 72.94 90 LEU A O 1
ATOM 718 N N . SER A 1 91 ? -9.635 2.991 -5.321 1.00 85.62 91 SER A N 1
ATOM 719 C CA . SER A 1 91 ? -8.368 3.462 -4.765 1.00 85.62 91 SER A CA 1
ATOM 720 C C . SER A 1 91 ? -8.121 2.896 -3.364 1.00 85.62 91 SER A C 1
ATOM 722 O O . SER A 1 91 ? -9.055 2.494 -2.660 1.00 85.62 91 SER A O 1
ATOM 724 N N . VAL A 1 92 ? -6.862 2.912 -2.908 1.00 89.44 92 VAL A N 1
ATOM 725 C CA . VAL A 1 92 ? -6.538 2.568 -1.511 1.00 89.44 92 VAL A CA 1
ATOM 726 C C . VAL A 1 92 ? -7.340 3.430 -0.532 1.00 89.44 92 VAL A C 1
ATOM 728 O O . VAL A 1 92 ? -7.837 2.903 0.461 1.00 89.44 92 VAL A O 1
ATOM 731 N N . ALA A 1 93 ? -7.552 4.715 -0.830 1.00 92.38 93 ALA A N 1
ATOM 732 C CA . ALA A 1 93 ? -8.365 5.613 -0.011 1.00 92.38 93 ALA A CA 1
ATOM 733 C C . ALA A 1 93 ? -9.818 5.125 0.126 1.00 92.38 93 ALA A C 1
ATOM 735 O O . ALA A 1 93 ? -10.330 4.979 1.237 1.00 92.38 93 ALA A O 1
ATOM 736 N N . GLU A 1 94 ? -10.477 4.809 -0.991 1.00 90.19 94 GLU A N 1
ATOM 737 C CA . GLU A 1 94 ? -11.859 4.314 -0.998 1.00 90.19 94 GLU A CA 1
ATOM 738 C C . GLU A 1 94 ? -11.983 2.964 -0.291 1.00 90.19 94 GLU A C 1
ATOM 740 O O . GLU A 1 94 ? -12.884 2.771 0.527 1.00 90.19 94 GLU A O 1
ATOM 745 N N . LYS A 1 95 ? -11.052 2.040 -0.550 1.00 88.44 95 LYS A N 1
ATOM 746 C CA . LYS A 1 95 ? -11.014 0.739 0.128 1.00 88.44 95 LYS A CA 1
ATOM 747 C C . LYS A 1 95 ? -10.806 0.882 1.627 1.00 88.44 95 LYS A C 1
ATOM 749 O O . LYS A 1 95 ? -11.462 0.178 2.389 1.00 88.44 95 LYS A O 1
ATOM 754 N N . THR A 1 96 ? -9.948 1.813 2.038 1.00 92.62 96 THR A N 1
ATOM 755 C CA . THR A 1 96 ? -9.724 2.133 3.449 1.00 92.62 96 THR A CA 1
ATOM 756 C C . THR A 1 96 ? -11.002 2.662 4.082 1.00 92.62 96 THR A C 1
ATOM 758 O O . THR A 1 96 ? -11.428 2.139 5.104 1.00 92.62 96 THR A O 1
ATOM 761 N N . ASN A 1 97 ? -11.665 3.644 3.467 1.00 92.38 97 ASN A N 1
ATOM 762 C CA . ASN A 1 97 ? -12.911 4.186 4.011 1.00 92.38 97 ASN A CA 1
ATOM 763 C C . ASN A 1 97 ? -14.002 3.110 4.129 1.00 92.38 97 ASN A C 1
ATOM 765 O O . ASN A 1 97 ? -14.667 3.044 5.157 1.00 92.38 97 ASN A O 1
ATOM 769 N N . ARG A 1 98 ? -14.095 2.180 3.168 1.00 89.88 98 ARG A N 1
ATOM 770 C CA . ARG A 1 98 ? -14.993 1.019 3.289 1.00 89.88 98 ARG A CA 1
ATOM 771 C C . ARG A 1 98 ? -14.694 0.147 4.510 1.00 89.88 98 ARG A C 1
ATOM 773 O O . ARG A 1 98 ? -15.637 -0.325 5.133 1.00 89.88 98 ARG A O 1
ATOM 780 N N . LEU A 1 99 ? -13.424 -0.064 4.867 1.00 89.38 99 LEU A N 1
ATOM 781 C CA . LEU A 1 99 ? -13.063 -0.805 6.086 1.00 89.38 99 LEU A CA 1
ATOM 782 C C . LEU A 1 99 ? -13.519 -0.064 7.347 1.00 89.38 99 LEU A C 1
ATOM 784 O O . LEU A 1 99 ? -14.115 -0.678 8.226 1.00 89.38 99 LEU A O 1
ATOM 788 N N . PHE A 1 100 ? -13.302 1.253 7.404 1.00 92.12 100 PHE A N 1
ATOM 789 C CA . PHE A 1 100 ? -13.771 2.103 8.505 1.00 92.12 100 PHE A CA 1
ATOM 790 C C . PHE A 1 100 ? -15.300 2.077 8.664 1.00 92.12 100 PHE A C 1
ATOM 792 O O . PHE A 1 100 ? -15.808 2.071 9.787 1.00 92.12 100 PHE A O 1
ATOM 799 N N . ASP A 1 101 ? -16.036 2.048 7.553 1.00 87.94 101 ASP A N 1
ATOM 800 C CA . ASP A 1 101 ? -17.498 2.015 7.571 1.00 87.94 101 ASP A CA 1
ATOM 801 C C . ASP A 1 101 ? -18.032 0.636 7.978 1.00 87.94 101 ASP A C 1
ATOM 803 O O . ASP A 1 101 ? -18.969 0.538 8.780 1.00 87.94 101 ASP A O 1
ATOM 807 N N . ALA A 1 102 ? -17.419 -0.429 7.462 1.00 83.06 102 ALA A N 1
ATOM 808 C CA . ALA A 1 102 ? -17.860 -1.808 7.635 1.00 83.06 102 ALA A CA 1
ATOM 809 C C . ALA A 1 102 ? -17.494 -2.411 8.995 1.00 83.06 102 ALA A C 1
ATOM 811 O O . ALA A 1 102 ? -18.316 -3.087 9.611 1.00 83.06 102 ALA A O 1
ATOM 812 N N . ILE A 1 103 ? -16.265 -2.184 9.459 1.00 81.50 103 ILE A N 1
ATOM 813 C CA . ILE A 1 103 ? -15.694 -2.892 10.605 1.00 81.50 103 ILE A CA 1
ATOM 814 C C . ILE A 1 103 ? -15.783 -1.995 11.836 1.00 81.50 103 ILE A C 1
ATOM 816 O O . ILE A 1 103 ? -15.299 -0.861 11.857 1.00 81.50 103 ILE A O 1
ATOM 820 N N . LYS A 1 104 ? -16.435 -2.508 12.881 1.00 83.75 104 LYS A N 1
ATOM 821 C CA . LYS A 1 104 ? -16.552 -1.824 14.171 1.00 83.75 104 LYS A CA 1
ATOM 822 C C . LYS A 1 104 ? -15.470 -2.318 15.119 1.00 83.75 104 LYS A C 1
ATOM 824 O O . LYS A 1 104 ? -15.084 -3.480 15.083 1.00 83.75 104 LYS A O 1
ATOM 829 N N . ASN A 1 105 ? -15.020 -1.427 15.988 1.00 80.50 105 ASN A N 1
ATOM 830 C CA . ASN A 1 105 ? -14.130 -1.753 17.084 1.00 80.50 105 ASN A CA 1
ATOM 831 C C . ASN A 1 105 ? -14.832 -2.731 18.030 1.00 80.50 105 ASN A C 1
ATOM 833 O O . ASN A 1 105 ? -15.850 -2.389 18.628 1.00 80.50 105 ASN A O 1
ATOM 837 N N . GLU A 1 106 ? -14.273 -3.929 18.179 1.00 74.31 106 GLU A N 1
ATOM 838 C CA . GLU A 1 106 ? -14.852 -5.009 18.988 1.00 74.31 106 GLU A CA 1
ATOM 839 C C . GLU A 1 106 ? -15.016 -4.620 20.465 1.00 74.31 106 GLU A C 1
ATOM 841 O O . GLU A 1 106 ? -15.960 -5.048 21.123 1.00 74.31 106 GLU A O 1
ATOM 846 N N . THR A 1 107 ? -14.137 -3.753 20.978 1.00 74.94 107 THR A N 1
ATOM 847 C CA . THR A 1 107 ? -14.193 -3.287 22.371 1.00 74.94 107 THR A CA 1
ATOM 848 C C . THR A 1 107 ? -15.291 -2.244 22.585 1.00 74.94 107 THR A C 1
ATOM 850 O O . THR A 1 107 ? -15.919 -2.215 23.641 1.00 74.94 107 THR A O 1
ATOM 853 N N . THR A 1 108 ? -15.508 -1.343 21.619 1.00 79.19 108 THR A N 1
ATOM 854 C CA . THR A 1 108 ? -16.388 -0.170 21.805 1.00 79.19 108 THR A CA 1
ATOM 855 C C . THR A 1 108 ? -17.708 -0.245 21.037 1.00 79.19 108 THR A C 1
ATOM 857 O O . THR A 1 108 ? -18.610 0.551 21.300 1.00 79.19 108 THR A O 1
ATOM 860 N N . GLY A 1 109 ? -17.827 -1.153 20.067 1.00 76.94 109 GLY A N 1
ATOM 861 C CA . GLY A 1 109 ? -18.960 -1.280 19.146 1.00 76.94 109 GLY A CA 1
ATOM 862 C C . GLY A 1 109 ? -19.094 -0.138 18.126 1.00 76.94 109 GLY A C 1
ATOM 863 O O . GLY A 1 109 ? -20.053 -0.111 17.355 1.00 76.94 109 GLY A O 1
ATOM 864 N N . ARG A 1 110 ? -18.167 0.828 18.107 1.00 83.81 110 ARG A N 1
ATOM 865 C CA . ARG A 1 110 ? -18.195 2.011 17.224 1.00 83.81 110 ARG A CA 1
ATOM 866 C C . ARG A 1 110 ? -17.230 1.845 16.044 1.00 83.81 110 ARG A C 1
ATOM 868 O O . ARG A 1 110 ? -16.323 1.024 16.136 1.00 83.81 110 ARG A O 1
ATOM 875 N N . PRO A 1 111 ? -17.388 2.596 14.935 1.00 83.94 111 PRO A N 1
ATOM 876 C CA . PRO A 1 111 ? -16.368 2.638 13.888 1.00 83.94 111 PRO A CA 1
ATOM 877 C C . PRO A 1 111 ? -15.007 3.015 14.475 1.00 83.94 111 PRO A C 1
ATOM 879 O O . PRO A 1 111 ? -14.947 3.845 15.386 1.00 83.94 111 PRO A O 1
ATOM 882 N N . TYR A 1 112 ? -13.934 2.440 13.938 1.00 87.31 112 TYR A N 1
ATOM 883 C CA . TYR A 1 112 ? -12.585 2.827 14.330 1.00 87.31 112 TYR A CA 1
ATOM 884 C C . TYR A 1 112 ? -12.317 4.311 14.036 1.00 87.31 112 TYR A C 1
ATOM 886 O O . TYR A 1 112 ? -12.785 4.881 13.051 1.00 87.31 112 TYR A O 1
ATOM 894 N N . THR A 1 113 ? -11.516 4.942 14.882 1.00 94.25 113 THR A N 1
ATOM 895 C CA . THR A 1 113 ? -10.921 6.262 14.640 1.00 94.25 113 THR A CA 1
ATOM 896 C C . THR A 1 113 ? -9.522 6.119 14.039 1.00 94.25 113 THR A C 1
ATOM 898 O O . THR A 1 113 ? -8.877 5.079 14.179 1.00 94.25 113 THR A O 1
ATOM 901 N N . ASN A 1 114 ? -9.015 7.176 13.395 1.00 96.00 114 ASN A N 1
ATOM 902 C CA . ASN A 1 114 ? -7.652 7.173 12.846 1.00 96.00 114 ASN A CA 1
ATOM 903 C C . ASN A 1 114 ? -6.611 6.894 13.946 1.00 96.00 114 ASN A C 1
ATOM 905 O O . ASN A 1 114 ? -5.713 6.076 13.752 1.00 96.00 114 ASN A O 1
ATOM 909 N N . ALA A 1 115 ? -6.784 7.507 15.122 1.00 94.56 115 ALA A N 1
ATOM 910 C CA . ALA A 1 115 ? -5.941 7.281 16.292 1.00 94.56 115 ALA A CA 1
ATOM 911 C C . ALA A 1 115 ? -5.962 5.824 16.783 1.00 94.56 115 ALA A C 1
ATOM 913 O O . ALA A 1 115 ? -4.937 5.304 17.218 1.00 94.56 115 ALA A O 1
ATOM 914 N N . GLU A 1 116 ? -7.112 5.145 16.740 1.00 91.88 116 GLU A N 1
ATOM 915 C CA . GLU A 1 116 ? -7.204 3.735 17.136 1.00 91.88 116 GLU A CA 1
ATOM 916 C C . GLU A 1 116 ? -6.480 2.819 16.153 1.00 91.88 116 GLU A C 1
ATOM 918 O O . GLU A 1 116 ? -5.702 1.978 16.594 1.00 91.88 116 GLU A O 1
ATOM 923 N N . VAL A 1 117 ? -6.663 3.020 14.845 1.00 92.75 117 VAL A N 1
ATOM 924 C CA . VAL A 1 117 ? -5.940 2.252 13.815 1.00 92.75 117 VAL A CA 1
ATOM 925 C C . VAL A 1 117 ? -4.432 2.474 13.930 1.00 92.75 117 VAL A C 1
ATOM 927 O O . VAL A 1 117 ? -3.658 1.519 13.901 1.00 92.75 117 VAL A O 1
ATOM 930 N N . ALA A 1 118 ? -4.004 3.718 14.152 1.00 93.38 118 ALA A N 1
ATOM 931 C CA . ALA A 1 118 ? -2.603 4.034 14.407 1.00 93.38 118 ALA A CA 1
ATOM 932 C C . ALA A 1 118 ? -2.068 3.313 15.659 1.00 93.38 118 ALA A C 1
ATOM 934 O O . ALA A 1 118 ? -0.972 2.761 15.632 1.00 93.38 118 ALA A O 1
ATOM 935 N N . ARG A 1 119 ? -2.843 3.226 16.747 1.00 89.88 119 ARG A N 1
ATOM 936 C CA . ARG A 1 119 ? -2.437 2.451 17.935 1.00 89.88 119 ARG A CA 1
ATOM 937 C C . ARG A 1 119 ? -2.337 0.950 17.659 1.00 89.88 119 ARG A C 1
ATOM 939 O O . ARG A 1 119 ? -1.385 0.328 18.123 1.00 89.88 119 ARG A O 1
ATOM 946 N N . LEU A 1 120 ? -3.271 0.382 16.893 1.00 87.12 120 LEU A N 1
ATOM 947 C CA . LEU A 1 120 ? -3.244 -1.035 16.502 1.00 87.12 120 LEU A CA 1
ATOM 948 C C . LEU A 1 120 ? -2.030 -1.382 15.635 1.00 87.12 120 LEU A C 1
ATOM 950 O O . LEU A 1 120 ? -1.531 -2.498 15.705 1.00 87.12 120 LEU A O 1
ATOM 954 N N . SER A 1 121 ? -1.513 -0.411 14.882 1.00 86.62 121 SER A N 1
ATOM 955 C CA . SER A 1 121 ? -0.296 -0.571 14.080 1.00 86.62 121 SER A CA 1
ATOM 956 C C . SER A 1 121 ? 1.004 -0.665 14.890 1.0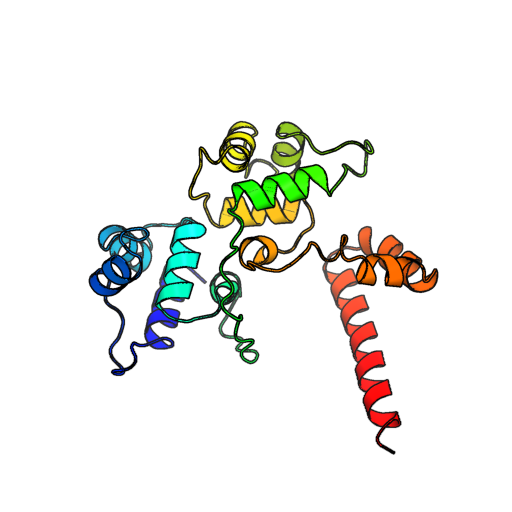0 86.62 121 SER A C 1
ATOM 958 O O . SER A 1 121 ? 2.072 -0.824 14.304 1.00 86.62 121 SER A O 1
ATOM 960 N N . LEU A 1 122 ? 0.949 -0.489 16.217 1.00 84.94 122 LEU A N 1
ATOM 961 C CA . LEU A 1 122 ? 2.117 -0.477 17.109 1.00 84.94 122 LEU A CA 1
ATOM 962 C C . LEU A 1 122 ? 3.226 0.511 16.686 1.00 84.94 122 LEU A C 1
ATOM 964 O O . LEU A 1 122 ? 4.399 0.309 16.993 1.00 84.94 122 LEU A O 1
ATOM 968 N N . GLY A 1 123 ? 2.850 1.606 16.017 1.00 80.50 123 GLY A N 1
ATOM 969 C CA . GLY A 1 123 ? 3.763 2.673 15.593 1.00 80.50 123 GLY A CA 1
ATOM 970 C C . GLY A 1 123 ? 4.201 2.608 14.128 1.00 80.50 123 GLY A C 1
ATOM 971 O O . GLY A 1 123 ? 4.851 3.543 13.664 1.00 80.50 123 GLY A O 1
ATOM 972 N N . ASP A 1 124 ? 3.811 1.574 13.378 1.00 86.69 124 ASP A N 1
ATOM 973 C CA . ASP A 1 124 ? 4.073 1.498 11.934 1.00 86.69 124 ASP A CA 1
ATOM 974 C C . ASP A 1 124 ? 3.197 2.472 11.115 1.00 86.69 124 ASP A C 1
ATOM 976 O O . ASP A 1 124 ? 3.569 2.882 10.011 1.00 86.69 124 ASP A O 1
ATOM 980 N N . LEU A 1 125 ? 2.056 2.901 11.667 1.00 93.19 125 LEU A N 1
ATOM 981 C CA . LEU A 1 125 ? 1.200 3.967 11.147 1.00 93.19 125 LEU A CA 1
ATOM 982 C C . LEU A 1 125 ? 0.988 5.056 12.204 1.00 93.19 125 LEU A C 1
ATOM 984 O O . LEU A 1 125 ? 0.651 4.783 13.354 1.00 93.19 125 LEU A O 1
ATOM 988 N N . THR A 1 126 ? 1.124 6.316 11.791 1.00 95.38 126 THR A N 1
ATOM 989 C CA . THR A 1 126 ? 0.711 7.473 12.595 1.00 95.38 126 THR A CA 1
ATOM 990 C C . THR A 1 126 ? -0.744 7.820 12.284 1.00 95.38 126 THR A C 1
ATOM 992 O O . THR A 1 126 ? -1.261 7.468 11.223 1.00 95.38 126 THR A O 1
ATOM 995 N N . GLU A 1 127 ? -1.410 8.545 13.185 1.00 96.81 127 GLU A N 1
ATOM 996 C CA . GLU A 1 127 ? -2.776 9.032 12.945 1.00 96.81 127 GLU A CA 1
ATOM 997 C C . GLU A 1 127 ? -2.859 9.888 11.671 1.00 96.81 127 GLU A C 1
ATOM 999 O O . GLU A 1 127 ? -3.769 9.708 10.860 1.00 96.81 127 GLU A O 1
ATOM 1004 N N . GLU A 1 128 ? -1.862 10.750 11.457 1.00 96.69 128 GLU A N 1
ATOM 1005 C CA . GLU A 1 128 ? -1.756 11.580 10.258 1.00 96.69 128 GLU A CA 1
ATOM 1006 C C . GLU A 1 128 ? -1.608 10.732 8.987 1.00 96.69 128 GLU A C 1
ATOM 1008 O O . GLU A 1 128 ? -2.283 11.004 7.996 1.00 96.69 128 GLU A O 1
ATOM 1013 N N . HIS A 1 129 ? -0.789 9.671 9.001 1.00 95.25 129 HIS A N 1
ATOM 1014 C CA . HIS A 1 129 ? -0.681 8.768 7.849 1.00 95.25 129 HIS A CA 1
ATOM 1015 C C . HIS A 1 129 ? -2.033 8.136 7.508 1.00 95.25 129 HIS A C 1
ATOM 1017 O O . HIS A 1 129 ? -2.418 8.109 6.340 1.00 95.25 129 HIS A O 1
ATOM 1023 N N . VAL A 1 130 ? -2.777 7.663 8.512 1.00 96.62 130 VAL A N 1
ATOM 1024 C CA . VAL A 1 130 ? -4.105 7.070 8.299 1.00 96.62 130 VAL A CA 1
ATOM 1025 C C . VAL A 1 130 ? -5.069 8.103 7.707 1.00 96.62 130 VAL A C 1
ATOM 1027 O O . VAL A 1 130 ? -5.771 7.803 6.741 1.00 96.62 130 VAL A O 1
ATOM 1030 N N . GLU A 1 131 ? -5.076 9.335 8.220 1.00 97.56 131 GLU A N 1
ATOM 1031 C CA . GLU A 1 131 ? -5.895 10.420 7.670 1.00 97.56 131 GLU A CA 1
ATOM 1032 C C . GLU A 1 131 ? -5.526 10.745 6.214 1.00 97.56 131 GLU A C 1
ATOM 1034 O O . GLU A 1 131 ? -6.400 10.855 5.348 1.00 97.56 131 GLU A O 1
ATOM 1039 N N . GLN A 1 132 ? -4.233 10.876 5.916 1.00 97.00 132 GLN A N 1
ATOM 1040 C CA . GLN A 1 132 ? -3.755 11.183 4.571 1.00 97.00 132 GLN A CA 1
ATOM 1041 C C . GLN A 1 132 ? -4.098 10.069 3.573 1.00 97.00 132 GLN A C 1
ATOM 1043 O O . GLN A 1 132 ? -4.458 10.377 2.437 1.00 97.00 132 GLN A O 1
ATOM 1048 N N . ILE A 1 133 ? -4.055 8.799 3.989 1.00 96.25 133 ILE A N 1
ATOM 1049 C CA . ILE A 1 133 ? -4.502 7.663 3.167 1.00 96.25 133 ILE A CA 1
ATOM 1050 C C . ILE A 1 133 ? -6.007 7.758 2.910 1.00 96.25 133 ILE A C 1
ATOM 1052 O O . ILE A 1 133 ? -6.440 7.708 1.762 1.00 96.25 133 ILE A O 1
ATOM 1056 N N . ARG A 1 134 ? -6.817 7.949 3.957 1.00 96.00 134 ARG A N 1
ATOM 1057 C CA . ARG A 1 134 ? -8.286 8.024 3.843 1.00 96.00 134 ARG A CA 1
ATOM 1058 C C . ARG A 1 134 ? -8.772 9.170 2.967 1.00 96.00 134 ARG A C 1
ATOM 1060 O O . ARG A 1 134 ? -9.777 9.030 2.276 1.00 96.00 134 ARG A O 1
ATOM 1067 N N . THR A 1 135 ? -8.083 10.304 3.024 1.00 95.88 135 THR A N 1
ATOM 1068 C CA . THR A 1 135 ? -8.407 11.500 2.234 1.00 95.88 135 THR A CA 1
ATOM 1069 C C . THR A 1 135 ? -7.801 11.473 0.832 1.00 95.88 135 THR A C 1
ATOM 1071 O O . THR A 1 135 ? -8.077 12.369 0.039 1.00 95.88 135 THR A O 1
ATOM 1074 N N . GLY A 1 136 ? -6.965 10.477 0.517 1.00 92.56 136 GLY A N 1
ATOM 1075 C CA . GLY A 1 136 ? -6.248 10.390 -0.755 1.00 92.56 136 GLY A CA 1
ATOM 1076 C C . GLY A 1 136 ? -5.118 11.413 -0.914 1.00 92.56 136 GLY A C 1
ATOM 1077 O O . GLY A 1 136 ? -4.562 11.528 -2.002 1.00 92.56 136 GLY A O 1
ATOM 1078 N N . LYS A 1 137 ? -4.750 12.150 0.144 1.00 94.62 137 LYS A N 1
ATOM 1079 C CA . LYS A 1 137 ? -3.583 13.051 0.137 1.00 94.62 137 LYS A CA 1
ATOM 1080 C C . LYS A 1 137 ? -2.277 12.266 0.003 1.00 94.62 137 LYS A C 1
ATOM 1082 O O . LYS A 1 137 ? -1.380 12.694 -0.719 1.00 94.62 137 LYS A O 1
ATOM 1087 N N . LEU A 1 138 ? -2.185 11.111 0.666 1.00 92.12 138 LEU A N 1
ATOM 1088 C CA . LEU A 1 138 ? -1.131 10.130 0.420 1.00 92.12 138 LEU A CA 1
ATOM 1089 C C . LEU A 1 138 ? -1.612 9.181 -0.682 1.00 92.12 138 LEU A C 1
ATOM 1091 O O . LEU A 1 138 ? -2.273 8.182 -0.411 1.00 92.12 138 LEU A O 1
ATOM 1095 N N . THR A 1 139 ? -1.312 9.538 -1.930 1.00 86.75 139 THR A N 1
ATOM 1096 C CA . THR A 1 139 ? -1.826 8.851 -3.129 1.00 86.75 139 THR A CA 1
ATOM 1097 C C . THR A 1 139 ? -1.191 7.487 -3.385 1.00 86.75 139 THR A C 1
ATOM 1099 O O . THR A 1 139 ? -1.809 6.645 -4.026 1.00 86.75 139 THR A O 1
ATOM 1102 N N . ASP A 1 140 ? 0.028 7.259 -2.892 1.00 90.81 140 ASP A N 1
ATOM 1103 C CA . ASP A 1 140 ? 0.760 5.999 -3.044 1.00 90.81 140 ASP A CA 1
ATOM 1104 C C . ASP A 1 140 ? 1.411 5.599 -1.710 1.00 90.81 140 ASP A C 1
ATOM 1106 O O . ASP A 1 140 ? 2.618 5.799 -1.522 1.00 90.81 140 ASP A O 1
ATOM 1110 N N . PRO A 1 141 ? 0.617 5.101 -0.741 1.00 93.50 141 PRO A N 1
ATOM 1111 C CA . PRO A 1 141 ? 1.160 4.593 0.511 1.00 93.50 141 PRO A CA 1
ATOM 1112 C C . PRO A 1 141 ? 2.111 3.425 0.244 1.00 93.50 141 PRO A C 1
ATOM 1114 O O . PRO A 1 141 ? 1.941 2.652 -0.701 1.00 93.50 141 PRO A O 1
ATOM 1117 N N . SER A 1 142 ? 3.130 3.281 1.088 1.00 92.94 142 SER A N 1
ATOM 1118 C CA . SER A 1 142 ? 4.069 2.165 0.967 1.00 92.94 142 SER A CA 1
ATOM 1119 C C . SER A 1 142 ? 3.366 0.822 1.164 1.00 92.94 142 SER A C 1
ATOM 1121 O O . SER A 1 142 ? 2.368 0.725 1.880 1.00 92.94 142 SER A O 1
ATOM 1123 N N . MET A 1 143 ? 3.922 -0.242 0.579 1.00 88.94 143 MET A N 1
ATOM 1124 C CA . MET A 1 143 ? 3.394 -1.595 0.769 1.00 88.94 143 MET A CA 1
ATOM 1125 C C . MET A 1 143 ? 3.271 -1.947 2.256 1.00 88.94 143 MET A C 1
ATOM 1127 O O . MET A 1 143 ? 2.237 -2.461 2.670 1.00 88.94 143 MET A O 1
ATOM 1131 N N . LYS A 1 144 ? 4.292 -1.616 3.060 1.00 90.31 144 LYS A N 1
ATOM 1132 C CA . LYS A 1 144 ? 4.272 -1.848 4.507 1.00 90.31 144 LYS A CA 1
ATOM 1133 C C . LYS A 1 144 ? 3.059 -1.174 5.154 1.00 90.31 144 LYS A C 1
ATOM 1135 O O . LYS A 1 144 ? 2.320 -1.837 5.861 1.00 90.31 144 LYS A O 1
ATOM 1140 N N . GLN A 1 145 ? 2.802 0.099 4.844 1.00 94.00 145 GLN A N 1
ATOM 1141 C CA . GLN A 1 145 ? 1.642 0.824 5.376 1.00 94.00 145 GLN A CA 1
ATOM 1142 C C . GLN A 1 145 ? 0.309 0.167 4.994 1.00 94.00 145 GLN A C 1
ATOM 1144 O O . GLN A 1 145 ? -0.582 0.087 5.833 1.00 94.00 145 GLN A O 1
ATOM 1149 N N . VAL A 1 146 ? 0.166 -0.322 3.756 1.00 92.25 146 VAL A N 1
ATOM 1150 C CA . VAL A 1 146 ? -1.058 -1.011 3.309 1.00 92.25 146 VAL A CA 1
ATOM 1151 C C . VAL A 1 146 ? -1.238 -2.360 4.009 1.00 92.25 146 VAL A C 1
ATOM 1153 O O . VAL A 1 146 ? -2.353 -2.684 4.410 1.00 92.25 146 VAL A O 1
ATOM 1156 N N . VAL A 1 147 ? -0.159 -3.126 4.201 1.00 88.44 147 VAL A N 1
ATOM 1157 C CA . VAL A 1 147 ? -0.187 -4.392 4.957 1.00 88.44 147 VAL A CA 1
ATOM 1158 C C . VAL A 1 147 ? -0.573 -4.133 6.411 1.00 88.44 147 VAL A C 1
ATOM 1160 O O . VAL A 1 147 ? -1.541 -4.707 6.891 1.00 88.44 147 VAL A O 1
ATOM 1163 N N . THR A 1 148 ? 0.092 -3.187 7.076 1.00 91.75 148 THR A N 1
ATOM 1164 C CA . THR A 1 148 ? -0.218 -2.805 8.458 1.00 91.75 148 THR A CA 1
ATOM 1165 C C . THR A 1 148 ? -1.661 -2.318 8.616 1.00 91.75 148 THR A C 1
ATOM 1167 O O . THR A 1 148 ? -2.311 -2.602 9.619 1.00 91.75 148 THR A O 1
ATOM 1170 N N . LEU A 1 149 ? -2.184 -1.587 7.628 1.00 92.06 149 LEU A N 1
ATOM 1171 C CA . LEU A 1 149 ? -3.577 -1.156 7.617 1.00 92.06 149 LEU A CA 1
ATOM 1172 C C . LEU A 1 149 ? -4.530 -2.353 7.498 1.00 92.06 149 LEU A C 1
ATOM 1174 O O . LEU A 1 149 ? -5.516 -2.414 8.225 1.00 92.06 149 LEU A O 1
ATOM 1178 N N . ALA A 1 150 ? -4.235 -3.303 6.608 1.00 89.19 150 ALA A N 1
ATOM 1179 C CA . ALA A 1 150 ? -5.013 -4.529 6.459 1.00 89.19 150 ALA A CA 1
ATOM 1180 C C . ALA A 1 150 ? -5.033 -5.339 7.768 1.00 89.19 150 ALA A C 1
ATOM 1182 O O . ALA A 1 150 ? -6.109 -5.706 8.243 1.00 89.19 150 ALA A O 1
ATOM 1183 N N . ASP A 1 151 ? -3.868 -5.502 8.399 1.00 86.50 151 ASP A N 1
ATOM 1184 C CA . ASP A 1 151 ? -3.711 -6.203 9.675 1.00 86.50 151 ASP A CA 1
ATOM 1185 C C . ASP A 1 151 ? -4.501 -5.527 10.804 1.00 86.50 151 ASP A C 1
ATOM 1187 O O . ASP A 1 151 ? -5.196 -6.207 11.559 1.00 86.50 151 ASP A O 1
ATOM 1191 N N . ALA A 1 152 ? -4.473 -4.190 10.890 1.00 87.62 152 ALA A N 1
ATOM 1192 C CA . ALA A 1 152 ? -5.226 -3.433 11.895 1.00 87.62 152 ALA A CA 1
ATOM 1193 C C . ALA A 1 152 ? -6.749 -3.633 11.786 1.00 87.62 152 ALA A C 1
ATOM 1195 O O . ALA A 1 152 ? -7.458 -3.545 12.786 1.00 87.62 152 ALA A O 1
ATOM 1196 N N . PHE A 1 153 ? -7.245 -3.915 10.580 1.00 86.25 153 PHE A N 1
ATOM 1197 C CA . PHE A 1 153 ? -8.647 -4.235 10.312 1.00 86.25 153 PHE A CA 1
ATOM 1198 C C . PHE A 1 153 ? -8.935 -5.743 10.275 1.00 86.25 153 PHE A C 1
ATOM 1200 O O . PHE A 1 153 ? -10.077 -6.135 10.045 1.00 86.25 153 PHE A O 1
ATOM 1207 N N . GLY A 1 154 ? -7.927 -6.598 10.477 1.00 81.94 154 GLY A N 1
ATOM 1208 C CA . GLY A 1 154 ? -8.076 -8.051 10.415 1.00 81.94 154 GLY A CA 1
ATOM 1209 C C . GLY A 1 154 ? -8.426 -8.587 9.021 1.00 81.94 154 GLY A C 1
ATOM 1210 O O . GLY A 1 154 ? -9.013 -9.663 8.911 1.00 81.94 154 GLY A O 1
ATOM 1211 N N . VAL A 1 155 ? -8.094 -7.852 7.954 1.00 84.06 155 VAL A N 1
ATOM 1212 C CA . VAL A 1 155 ? -8.330 -8.268 6.564 1.00 84.06 155 VAL A CA 1
ATOM 1213 C C . VAL A 1 155 ? -7.025 -8.660 5.881 1.00 84.06 155 VAL A C 1
ATOM 1215 O O . VAL A 1 155 ? -5.954 -8.1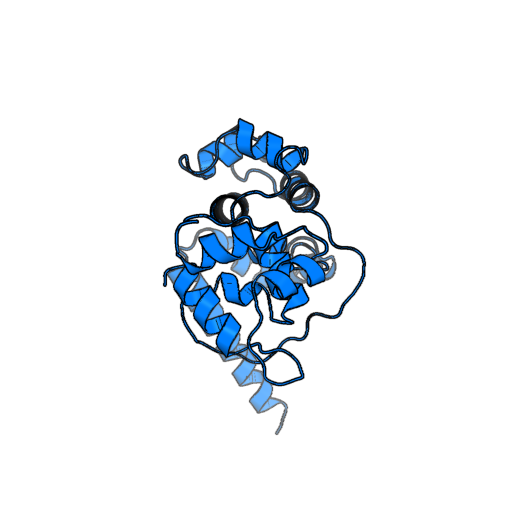67 6.214 1.00 84.06 155 VAL A O 1
ATOM 1218 N N . HIS A 1 156 ? -7.102 -9.535 4.879 1.00 82.38 156 HIS A N 1
ATOM 1219 C CA . HIS A 1 156 ? -5.919 -9.916 4.110 1.00 82.38 156 HIS A CA 1
ATOM 1220 C C . HIS A 1 156 ? -5.448 -8.754 3.203 1.00 82.38 156 HIS A C 1
ATOM 1222 O O . HIS A 1 156 ? -6.298 -8.136 2.549 1.00 82.38 156 HIS A O 1
ATOM 1228 N N . PRO A 1 157 ? -4.130 -8.479 3.061 1.00 81.38 157 PRO A N 1
ATOM 1229 C CA . PRO A 1 157 ? -3.617 -7.360 2.252 1.00 81.38 157 PRO A CA 1
ATOM 1230 C C . PRO A 1 157 ? -4.079 -7.354 0.787 1.00 81.38 157 PRO A C 1
ATOM 1232 O O . PRO A 1 157 ? -4.210 -6.296 0.169 1.00 81.38 157 PRO A O 1
ATOM 1235 N N . THR A 1 158 ? -4.401 -8.527 0.234 1.00 80.50 158 THR A N 1
ATOM 1236 C CA . THR A 1 158 ? -4.920 -8.668 -1.139 1.00 80.50 158 THR A CA 1
ATOM 1237 C C . THR A 1 158 ? -6.276 -7.997 -1.351 1.00 80.50 158 THR A C 1
ATOM 1239 O O . THR A 1 158 ? -6.638 -7.716 -2.492 1.00 80.50 158 THR A O 1
ATOM 1242 N N . TYR A 1 159 ? -7.006 -7.647 -0.284 1.00 81.44 159 TYR A N 1
ATOM 1243 C CA . TYR A 1 159 ? -8.189 -6.787 -0.375 1.00 81.44 159 TYR A CA 1
ATOM 1244 C C . TYR A 1 159 ? -7.881 -5.472 -1.108 1.00 81.44 159 TYR A C 1
ATOM 1246 O O . TYR A 1 159 ? -8.683 -4.995 -1.912 1.00 81.44 159 TYR A O 1
ATOM 1254 N N . PHE A 1 160 ? -6.688 -4.906 -0.913 1.00 83.50 160 PHE A N 1
ATOM 1255 C CA . PHE A 1 160 ? -6.274 -3.682 -1.596 1.00 83.50 160 PHE A CA 1
ATOM 1256 C C . PHE A 1 160 ? -5.879 -3.905 -3.068 1.00 83.50 160 PHE A C 1
ATOM 1258 O O . PHE A 1 160 ? -5.950 -2.967 -3.869 1.00 83.50 160 PHE A O 1
ATOM 1265 N N . LEU A 1 161 ? -5.589 -5.144 -3.473 1.00 76.00 161 LEU A N 1
ATOM 1266 C CA . LEU A 1 161 ? -5.233 -5.505 -4.851 1.00 76.00 161 LEU A CA 1
ATOM 1267 C C . LEU A 1 161 ? -6.462 -5.694 -5.737 1.00 76.00 161 LEU A C 1
ATOM 1269 O O . LEU A 1 161 ? -6.545 -5.092 -6.807 1.00 76.00 161 LEU A O 1
ATOM 1273 N N . ASP A 1 162 ? -7.442 -6.446 -5.247 1.00 67.38 162 ASP A N 1
ATOM 1274 C CA . ASP A 1 162 ? -8.575 -6.908 -6.045 1.00 67.38 162 ASP A CA 1
ATOM 1275 C C . ASP A 1 162 ? -9.605 -5.790 -6.289 1.00 67.38 162 ASP A C 1
ATOM 1277 O O . ASP A 1 162 ? -10.111 -5.170 -5.353 1.00 67.38 162 ASP A O 1
ATOM 1281 N N . SER A 1 163 ? -9.899 -5.477 -7.552 1.00 54.16 163 SER A N 1
ATOM 1282 C CA . SER A 1 163 ? -10.896 -4.469 -7.963 1.00 54.16 163 SER A CA 1
ATOM 1283 C C . SER A 1 163 ? -12.313 -4.796 -7.506 1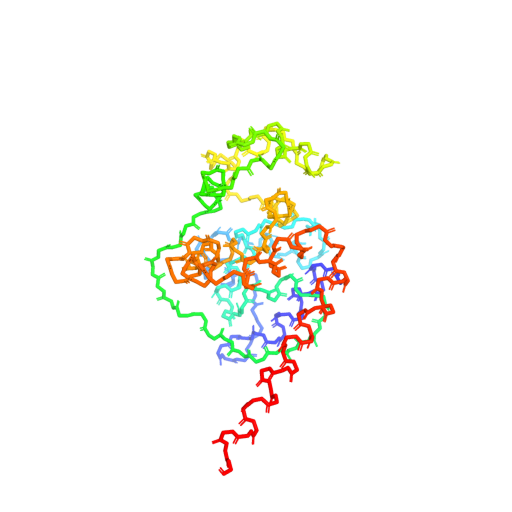.00 54.16 163 SER A C 1
ATOM 1285 O O . SER A 1 163 ? -13.133 -3.890 -7.389 1.00 54.16 163 SER A O 1
ATOM 1287 N N . THR A 1 164 ? -12.602 -6.085 -7.341 1.00 48.12 164 THR A N 1
ATOM 1288 C CA . THR A 1 164 ? -13.956 -6.644 -7.337 1.00 48.12 164 THR A CA 1
ATOM 1289 C C . THR A 1 164 ? -14.325 -7.318 -6.025 1.00 48.12 164 THR A C 1
ATOM 1291 O O . THR A 1 164 ? -15.516 -7.433 -5.735 1.00 48.12 164 THR A O 1
ATOM 1294 N N . ARG A 1 165 ? -13.342 -7.702 -5.193 1.00 51.19 165 ARG A N 1
ATOM 1295 C CA . ARG A 1 165 ? -13.618 -8.274 -3.868 1.00 51.19 165 ARG A CA 1
ATOM 1296 C C . ARG A 1 165 ? -14.459 -7.319 -3.030 1.00 51.19 165 ARG A C 1
ATOM 1298 O O . ARG A 1 165 ? -13.981 -6.309 -2.505 1.00 51.19 165 ARG A O 1
ATOM 1305 N N . LYS A 1 166 ? -15.717 -7.706 -2.837 1.00 49.41 166 LYS A N 1
ATOM 1306 C CA . LYS A 1 166 ? -16.474 -7.329 -1.648 1.00 49.41 166 LYS A CA 1
ATOM 1307 C C . LYS A 1 166 ? -15.735 -7.893 -0.431 1.00 49.41 166 LYS A C 1
ATOM 1309 O O . LYS A 1 166 ? -15.074 -8.928 -0.518 1.00 49.41 166 LYS A O 1
ATOM 1314 N N . LEU A 1 167 ? -15.812 -7.196 0.700 1.00 50.84 167 LEU A N 1
ATOM 1315 C CA . LEU A 1 167 ? -15.370 -7.759 1.975 1.00 50.84 167 LEU A CA 1
ATOM 1316 C C . LEU A 1 167 ? -16.052 -9.127 2.149 1.00 50.84 167 LEU A C 1
ATOM 1318 O O . LEU A 1 167 ? -17.277 -9.163 2.036 1.00 50.84 167 LEU A O 1
ATOM 1322 N N . PRO A 1 168 ? -15.319 -10.223 2.433 1.00 48.00 168 PRO A N 1
ATOM 1323 C CA . PRO A 1 168 ? -15.931 -11.540 2.631 1.00 48.00 168 PRO A CA 1
ATOM 1324 C C . PRO A 1 168 ? -17.026 -11.515 3.703 1.00 48.00 168 PRO A C 1
ATOM 1326 O O . PRO A 1 168 ? -17.983 -12.264 3.632 1.00 48.00 168 PRO A O 1
ATOM 1329 N N . LEU A 1 169 ? -16.911 -10.604 4.674 1.00 49.12 169 LEU A N 1
ATOM 1330 C CA . LEU A 1 169 ? -17.873 -10.411 5.760 1.00 49.12 169 LEU A CA 1
ATOM 1331 C C . LEU A 1 169 ? -19.145 -9.640 5.357 1.00 49.12 169 LEU A C 1
ATOM 1333 O O . LEU A 1 169 ? -20.033 -9.483 6.184 1.00 49.12 169 LEU A O 1
ATOM 1337 N N . LEU A 1 170 ? -19.231 -9.112 4.132 1.00 48.81 170 LEU A N 1
ATOM 1338 C CA . LEU A 1 170 ? -20.340 -8.264 3.671 1.00 48.81 170 LEU A CA 1
ATOM 1339 C C . LEU A 1 170 ? -21.062 -8.806 2.438 1.00 48.81 170 LEU A C 1
ATOM 1341 O O . LEU A 1 170 ? -21.892 -8.098 1.865 1.00 48.81 170 LEU A O 1
ATOM 1345 N N . ASP A 1 171 ? -20.740 -10.018 1.992 1.00 51.72 171 ASP A N 1
ATOM 1346 C CA . ASP A 1 171 ? -21.577 -10.644 0.981 1.00 51.72 171 ASP A CA 1
ATOM 1347 C C . ASP A 1 171 ? -22.898 -11.085 1.618 1.00 51.72 171 ASP A C 1
ATOM 1349 O O . ASP A 1 171 ? -22.909 -11.617 2.726 1.00 51.72 171 ASP A O 1
ATOM 1353 N N . GLU A 1 172 ? -24.017 -10.852 0.940 1.00 48.97 172 GLU A N 1
ATOM 1354 C CA . GLU A 1 172 ? -25.336 -11.284 1.414 1.00 48.97 172 GLU A CA 1
ATOM 1355 C C . GLU A 1 172 ? -25.386 -12.820 1.496 1.00 48.97 172 GLU A C 1
ATOM 1357 O O . GLU A 1 172 ? -26.020 -13.388 2.386 1.00 48.97 172 GLU A O 1
ATOM 1362 N N . GLU A 1 173 ? -24.611 -13.476 0.629 1.00 48.59 173 GLU A N 1
ATOM 1363 C CA . GLU A 1 173 ? -24.359 -14.911 0.617 1.00 48.59 173 GLU A CA 1
ATOM 1364 C C . GLU A 1 173 ? -23.459 -15.344 1.787 1.00 48.59 173 GLU A C 1
ATOM 1366 O O . GLU A 1 173 ? -23.835 -16.238 2.539 1.00 48.59 173 GLU A O 1
ATOM 1371 N N . ALA A 1 174 ? -22.359 -14.647 2.083 1.00 55.91 174 ALA A N 1
ATOM 1372 C CA . ALA A 1 174 ? -21.553 -14.931 3.278 1.00 55.91 174 ALA A CA 1
ATOM 1373 C C . ALA A 1 174 ? -22.336 -14.704 4.585 1.00 55.91 174 ALA A C 1
ATOM 1375 O O . ALA A 1 174 ? -22.304 -15.537 5.487 1.00 55.91 174 ALA A O 1
ATOM 1376 N N . MET A 1 175 ? -23.118 -13.624 4.664 1.00 55.62 175 MET A N 1
ATOM 1377 C CA . MET A 1 175 ? -24.048 -13.349 5.766 1.00 55.62 175 MET A CA 1
ATOM 1378 C C . MET A 1 175 ? -25.171 -14.390 5.846 1.00 55.62 175 MET A C 1
ATOM 1380 O O . MET A 1 175 ? -25.685 -14.655 6.933 1.00 55.62 175 MET A O 1
ATOM 1384 N N . SER A 1 176 ? -25.544 -15.014 4.722 1.00 55.03 176 SER A N 1
ATOM 1385 C CA . SER A 1 176 ? -26.471 -16.147 4.712 1.00 55.03 176 SER A CA 1
ATOM 1386 C C . SER A 1 176 ? -25.865 -17.409 5.310 1.00 55.03 176 SER A C 1
ATOM 1388 O O . SER A 1 176 ? -26.559 -18.101 6.051 1.00 55.03 176 SER A O 1
ATOM 1390 N N . ILE A 1 177 ? -24.575 -17.655 5.069 1.00 58.03 177 ILE A N 1
ATOM 1391 C CA . ILE A 1 177 ? -23.831 -18.773 5.654 1.00 58.03 177 ILE A CA 1
ATOM 1392 C C . ILE A 1 177 ? -23.738 -18.596 7.182 1.00 58.03 177 ILE A C 1
ATOM 1394 O O . ILE A 1 177 ? -23.911 -19.560 7.919 1.00 58.03 177 ILE A O 1
ATOM 1398 N N . PHE A 1 178 ? -23.590 -17.364 7.689 1.00 55.03 178 PHE A N 1
ATOM 1399 C CA . PHE A 1 178 ? -23.634 -17.076 9.134 1.00 55.03 178 PHE A CA 1
ATOM 1400 C C . PHE A 1 178 ? -25.011 -17.286 9.791 1.00 55.03 178 PHE A C 1
ATOM 1402 O O . PHE A 1 178 ? -25.095 -17.280 11.021 1.00 55.03 178 PHE A O 1
ATOM 1409 N N . ARG A 1 179 ? -26.097 -17.492 9.029 1.00 60.75 179 ARG A N 1
ATOM 1410 C CA . ARG A 1 179 ? -27.379 -17.922 9.623 1.00 60.75 179 ARG A CA 1
ATOM 1411 C C . ARG A 1 179 ? -27.317 -19.353 10.146 1.00 60.75 179 ARG A C 1
ATOM 1413 O O . ARG A 1 179 ? -28.131 -19.708 10.995 1.00 60.75 179 ARG A O 1
ATOM 1420 N N . ASP A 1 180 ? -26.370 -20.151 9.658 1.00 73.25 180 ASP A N 1
ATOM 1421 C CA . ASP A 1 180 ? -26.073 -21.450 10.235 1.00 73.25 180 ASP A CA 1
ATOM 1422 C C . ASP A 1 180 ? -25.393 -21.263 11.600 1.00 73.25 180 ASP A C 1
ATOM 1424 O O . ASP A 1 180 ? -24.350 -20.612 11.733 1.00 73.25 180 ASP A O 1
ATOM 1428 N N . GLU A 1 181 ? -26.012 -21.832 12.634 1.00 70.56 181 GLU A N 1
ATOM 1429 C CA . GLU A 1 181 ? -25.547 -21.733 14.017 1.00 70.56 181 GLU A CA 1
ATOM 1430 C C . GLU A 1 181 ? -24.139 -22.327 14.190 1.00 70.56 181 GLU A C 1
ATOM 1432 O O . GLU A 1 181 ? -23.321 -21.792 14.943 1.00 70.56 181 GLU A O 1
ATOM 1437 N N . THR A 1 182 ? -23.815 -23.383 13.441 1.00 72.62 182 THR A N 1
ATOM 1438 C CA . THR A 1 182 ? -22.515 -24.057 13.473 1.00 72.62 182 THR A CA 1
ATOM 1439 C C . THR A 1 182 ? -21.447 -23.201 12.810 1.00 72.62 182 THR A C 1
ATOM 1441 O O . THR A 1 182 ? -20.369 -23.027 13.381 1.00 72.62 182 THR A O 1
ATOM 1444 N N . VAL A 1 183 ? -21.737 -22.610 11.648 1.00 74.00 183 VAL A N 1
ATOM 1445 C CA . VAL A 1 183 ? -20.775 -21.726 10.971 1.00 74.00 183 VAL A CA 1
ATOM 1446 C C . VAL A 1 183 ? -20.497 -20.482 11.813 1.00 74.00 183 VAL A C 1
ATOM 1448 O O . VAL A 1 183 ? -19.333 -20.127 12.029 1.00 74.00 183 VAL A O 1
ATOM 1451 N N . SER A 1 184 ? -21.541 -19.874 12.380 1.00 67.31 184 SER A N 1
ATOM 1452 C CA . SER A 1 184 ? -21.396 -18.766 13.329 1.00 67.31 184 SER A CA 1
ATOM 1453 C C . SER A 1 184 ? -20.569 -19.156 14.558 1.00 67.31 184 SER A C 1
ATOM 1455 O O . SER A 1 184 ? -19.677 -18.408 14.969 1.00 67.31 184 SER A O 1
ATOM 1457 N N . ALA A 1 185 ? -20.791 -20.346 15.122 1.00 72.88 185 ALA A N 1
ATOM 1458 C CA . ALA A 1 185 ? -20.020 -20.834 16.261 1.00 72.88 185 ALA A CA 1
ATOM 1459 C C . ALA A 1 185 ? -18.542 -21.084 15.914 1.00 72.88 185 ALA A C 1
ATOM 1461 O O . ALA A 1 185 ? -17.664 -20.728 16.708 1.00 72.88 185 ALA A O 1
ATOM 1462 N N . ILE A 1 186 ? -18.248 -21.663 14.744 1.00 80.62 186 ILE A N 1
ATOM 1463 C CA . ILE A 1 186 ? -16.877 -21.895 14.268 1.00 80.62 186 ILE A CA 1
ATOM 1464 C C . ILE A 1 186 ? -16.161 -20.561 14.078 1.00 80.62 186 ILE A C 1
ATOM 1466 O O . ILE A 1 186 ? -15.051 -20.392 14.587 1.00 80.62 186 ILE A O 1
ATOM 1470 N N . ALA A 1 187 ? -16.794 -19.595 13.414 1.00 73.25 187 ALA A N 1
ATOM 1471 C CA . ALA A 1 187 ? -16.212 -18.278 13.199 1.00 73.25 187 ALA A CA 1
ATOM 1472 C C . ALA A 1 187 ? -15.946 -17.546 14.523 1.00 73.25 187 ALA A C 1
ATOM 1474 O O . ALA A 1 187 ? -14.820 -17.110 14.766 1.00 73.25 187 ALA A O 1
ATOM 1475 N N . HIS A 1 188 ? -16.932 -17.497 15.426 1.00 71.00 188 HIS A N 1
ATOM 1476 C CA . HIS A 1 188 ? -16.799 -16.838 16.728 1.00 71.00 188 HIS A CA 1
ATOM 1477 C C . HIS A 1 188 ? -15.682 -17.453 17.586 1.00 71.00 188 HIS A C 1
ATOM 1479 O O . HIS A 1 188 ? -14.895 -16.746 18.223 1.00 71.00 188 HIS A O 1
ATOM 1485 N N . LYS A 1 189 ? -15.581 -18.788 17.603 1.00 75.56 189 LYS A N 1
ATOM 1486 C CA . LYS A 1 189 ? -14.501 -19.489 18.313 1.00 75.56 189 LYS A CA 1
ATOM 1487 C C . LYS A 1 189 ? -13.150 -19.244 17.654 1.00 75.56 189 LYS A C 1
ATOM 1489 O O . LYS A 1 189 ? -12.166 -19.067 18.364 1.00 75.56 189 LYS A O 1
ATOM 1494 N N . SER A 1 190 ? -13.112 -19.182 16.326 1.00 78.00 190 SER A N 1
ATOM 1495 C CA . SER A 1 190 ? -11.878 -18.988 15.571 1.00 78.00 190 SER A CA 1
ATOM 1496 C C . SER A 1 190 ? -11.295 -17.592 15.745 1.00 78.00 190 SER A C 1
ATOM 1498 O O . SER A 1 190 ? -10.075 -17.480 15.758 1.00 78.00 190 SER A O 1
ATOM 1500 N N . LEU A 1 191 ? -12.108 -16.544 15.935 1.00 70.94 191 LEU A N 1
ATOM 1501 C CA . LEU A 1 191 ? -11.631 -15.160 16.112 1.00 70.94 191 LEU A CA 1
ATOM 1502 C C . LEU A 1 191 ? -10.532 -15.039 17.180 1.00 70.94 191 LEU A C 1
ATOM 1504 O O . LEU A 1 191 ? -9.492 -14.428 16.924 1.00 70.94 191 LEU A O 1
ATOM 1508 N N . HIS A 1 192 ? -10.722 -15.715 18.315 1.00 72.12 192 HIS A N 1
ATOM 1509 C CA . HIS A 1 192 ? -9.854 -15.655 19.494 1.00 72.12 192 HIS A CA 1
ATOM 1510 C C . HIS A 1 192 ? -8.630 -16.580 19.425 1.00 72.12 192 HIS A C 1
ATOM 1512 O O . HIS A 1 192 ? -7.827 -16.614 20.358 1.00 72.12 192 HIS A O 1
ATOM 1518 N N . LEU A 1 193 ? -8.486 -17.355 18.350 1.00 74.69 193 LEU A N 1
ATOM 1519 C CA . LEU A 1 193 ? -7.381 -18.293 18.208 1.00 74.69 193 LEU A CA 1
ATOM 1520 C C . LEU A 1 193 ? -6.140 -17.621 17.602 1.00 74.69 193 LEU A C 1
ATOM 1522 O O . LEU A 1 193 ? -6.267 -16.762 16.716 1.00 74.69 193 LEU A O 1
ATOM 1526 N N . PRO A 1 194 ? -4.927 -18.027 18.016 1.00 65.81 194 PRO A N 1
ATOM 1527 C CA . PRO A 1 194 ? -3.709 -17.607 17.340 1.00 65.81 194 PRO A CA 1
ATOM 1528 C C . PRO A 1 194 ? -3.653 -18.157 15.901 1.00 65.81 194 PRO A C 1
ATOM 1530 O O . PRO A 1 194 ? -4.361 -19.096 15.525 1.00 65.81 194 PRO A O 1
ATOM 1533 N N . GLY A 1 195 ? -2.832 -17.530 15.051 1.00 61.66 195 GLY A N 1
ATOM 1534 C CA . GLY A 1 195 ? -2.824 -17.796 13.604 1.00 61.66 195 GLY A CA 1
ATOM 1535 C C . GLY A 1 195 ? -2.532 -19.254 13.229 1.00 61.66 195 GLY A C 1
ATOM 1536 O O . GLY A 1 195 ? -3.121 -19.774 12.281 1.00 61.66 195 GLY A O 1
ATOM 1537 N N . ARG A 1 196 ? -1.685 -19.940 14.004 1.00 70.62 196 ARG A N 1
ATOM 1538 C CA . ARG A 1 196 ? -1.353 -21.357 13.799 1.00 70.62 196 ARG A CA 1
ATOM 1539 C C . ARG A 1 196 ? -2.574 -22.256 14.010 1.00 70.62 196 ARG A C 1
ATOM 1541 O O . ARG A 1 196 ? -2.812 -23.179 13.239 1.00 70.62 196 ARG A O 1
ATOM 1548 N N . GLU A 1 197 ? -3.362 -21.979 15.038 1.00 77.44 197 GLU A N 1
ATOM 1549 C CA . GLU A 1 197 ? -4.574 -22.715 15.385 1.00 77.44 197 GLU A CA 1
ATOM 1550 C C . GLU A 1 197 ? -5.684 -22.465 14.359 1.00 77.44 197 GLU A C 1
ATOM 1552 O O . GLU A 1 197 ? -6.341 -23.416 13.936 1.00 77.44 197 GLU A O 1
ATOM 1557 N N . LYS A 1 198 ? -5.820 -21.225 13.867 1.00 81.62 198 LYS A N 1
ATOM 1558 C CA . LYS A 1 198 ? -6.709 -20.898 12.736 1.00 81.62 198 LYS A CA 1
ATOM 1559 C C . LYS A 1 198 ? -6.353 -21.710 11.483 1.00 81.62 198 LYS A C 1
ATOM 1561 O O . LYS A 1 198 ? -7.240 -22.268 10.842 1.00 81.62 198 LYS A O 1
ATOM 1566 N N . GLN A 1 199 ? -5.063 -21.826 11.156 1.00 75.75 199 GLN A N 1
ATOM 1567 C CA . GLN A 1 199 ? -4.593 -22.620 10.013 1.00 75.75 199 GLN A CA 1
ATOM 1568 C C . GLN A 1 199 ? -4.848 -24.122 10.183 1.00 75.75 199 GLN A C 1
ATOM 1570 O O . GLN A 1 199 ? -5.195 -24.787 9.210 1.00 75.75 199 GLN A O 1
ATOM 1575 N N . MET A 1 200 ? -4.716 -24.657 11.402 1.00 77.44 200 MET A N 1
ATOM 1576 C CA . MET A 1 200 ? -5.041 -26.061 11.678 1.00 77.44 200 MET A CA 1
ATOM 1577 C C . MET A 1 200 ? -6.531 -26.347 11.480 1.00 77.44 200 MET A C 1
ATOM 1579 O O . MET A 1 200 ? -6.869 -27.322 10.817 1.00 77.44 200 MET A O 1
ATOM 1583 N N . ILE A 1 201 ? -7.417 -25.482 11.986 1.00 83.44 201 ILE A N 1
ATOM 1584 C CA . ILE A 1 201 ? -8.867 -25.614 11.771 1.00 83.44 201 ILE A CA 1
ATOM 1585 C C . ILE A 1 201 ? -9.195 -25.570 10.278 1.00 83.44 201 ILE A C 1
ATOM 1587 O O . ILE A 1 201 ? -9.932 -26.422 9.790 1.00 83.44 201 ILE A O 1
ATOM 1591 N N . LEU A 1 202 ? -8.601 -24.630 9.538 1.00 82.94 202 LEU A N 1
ATOM 1592 C CA . LEU A 1 202 ? -8.807 -24.528 8.095 1.00 82.94 202 LEU A CA 1
ATOM 1593 C C . LEU A 1 202 ? -8.324 -25.781 7.347 1.00 82.94 202 LEU A C 1
ATOM 1595 O O . LEU A 1 202 ? -8.963 -26.208 6.392 1.00 82.94 202 LEU A O 1
ATOM 1599 N N . GLY A 1 203 ? -7.216 -26.384 7.785 1.00 81.56 203 GLY A N 1
ATOM 1600 C CA . GLY A 1 203 ? -6.724 -27.647 7.234 1.00 81.56 203 GLY A CA 1
ATOM 1601 C C . GLY A 1 203 ? -7.686 -28.815 7.464 1.00 81.56 203 GLY A C 1
ATOM 1602 O O . GLY A 1 203 ? -7.899 -29.606 6.553 1.00 81.56 203 GLY A O 1
ATOM 1603 N N . ILE A 1 204 ? -8.302 -28.890 8.648 1.00 85.62 204 ILE A N 1
ATOM 1604 C CA . ILE A 1 204 ? -9.299 -29.919 8.975 1.00 85.62 204 ILE A CA 1
ATOM 1605 C C . ILE A 1 204 ? -10.556 -29.754 8.112 1.00 85.62 204 ILE A C 1
ATOM 1607 O O . ILE A 1 204 ? -11.059 -30.741 7.591 1.00 85.62 204 ILE A O 1
ATOM 1611 N N . ILE A 1 205 ? -11.045 -28.521 7.937 1.00 84.00 205 ILE A N 1
ATOM 1612 C CA . ILE A 1 205 ? -12.226 -28.240 7.102 1.00 84.00 205 ILE A CA 1
ATOM 1613 C C . ILE A 1 205 ? -11.992 -28.722 5.666 1.00 84.00 205 ILE A C 1
ATOM 1615 O O . ILE A 1 205 ? -12.791 -29.501 5.157 1.00 84.00 205 ILE A O 1
ATOM 1619 N N . ARG A 1 206 ? -10.849 -28.363 5.067 1.00 83.12 206 ARG A N 1
ATOM 1620 C CA . ARG A 1 206 ? -10.480 -28.809 3.712 1.00 83.12 206 ARG A CA 1
ATOM 1621 C C . ARG A 1 206 ? -10.419 -30.327 3.587 1.00 83.12 206 ARG A C 1
ATOM 1623 O O . ARG A 1 206 ? -10.875 -30.882 2.602 1.00 83.12 206 ARG A O 1
ATOM 1630 N N . GLN A 1 207 ? -9.904 -31.010 4.609 1.00 79.69 207 GLN A N 1
ATOM 1631 C CA . GLN A 1 207 ? -9.848 -32.471 4.611 1.00 79.69 207 GLN A CA 1
ATOM 1632 C C . GLN A 1 207 ? -11.245 -33.113 4.554 1.00 79.69 207 GLN A C 1
ATOM 1634 O O . GLN A 1 207 ? -11.397 -34.179 3.964 1.00 79.69 207 GLN A O 1
ATOM 1639 N N . PHE A 1 208 ? -12.252 -32.497 5.179 1.00 80.38 208 PHE A N 1
ATOM 1640 C CA . PHE A 1 208 ? -13.631 -32.976 5.090 1.00 80.38 208 PHE A CA 1
ATOM 1641 C C . PHE A 1 208 ? -14.272 -32.653 3.737 1.00 80.38 208 PHE A C 1
ATOM 1643 O O . PHE A 1 208 ? -15.016 -33.484 3.228 1.00 80.38 208 PHE A O 1
ATOM 1650 N N . GLU A 1 209 ? -13.964 -31.499 3.142 1.00 74.44 209 GLU A N 1
ATOM 1651 C CA . GLU A 1 209 ? -14.416 -31.135 1.790 1.00 74.44 209 GLU A CA 1
ATOM 1652 C C . GLU A 1 209 ? -13.878 -32.130 0.747 1.00 74.44 209 GLU A C 1
ATOM 1654 O O . GLU A 1 209 ? -14.662 -32.743 0.022 1.00 74.44 209 GLU A O 1
ATOM 1659 N N . ASP A 1 210 ? -12.570 -32.401 0.775 1.00 74.12 210 ASP A N 1
ATOM 1660 C CA . ASP A 1 210 ? -11.910 -33.360 -0.121 1.00 74.12 210 ASP A CA 1
ATOM 1661 C C . ASP A 1 210 ? -12.444 -34.796 0.068 1.00 74.12 210 ASP A C 1
ATOM 1663 O O . ASP A 1 210 ? -12.489 -35.587 -0.871 1.00 74.12 210 ASP A O 1
ATOM 1667 N N . ALA A 1 211 ? -12.846 -35.167 1.289 1.00 69.12 211 ALA A N 1
ATOM 1668 C CA . ALA A 1 211 ? -13.409 -36.488 1.570 1.00 69.12 211 ALA A CA 1
ATOM 1669 C C . ALA A 1 211 ? -14.843 -36.653 1.040 1.00 69.12 211 ALA A C 1
ATOM 1671 O O . ALA A 1 211 ? -15.239 -37.772 0.721 1.00 69.12 211 ALA A O 1
ATOM 1672 N N . HIS A 1 212 ? -15.608 -35.563 0.936 1.00 57.75 212 HIS A N 1
ATOM 1673 C CA . HIS A 1 212 ? -16.968 -35.581 0.399 1.00 57.75 212 HIS A CA 1
ATOM 1674 C C . HIS A 1 212 ? -17.001 -35.583 -1.137 1.00 57.75 212 HIS A C 1
ATOM 1676 O O . HIS A 1 212 ? -17.870 -36.240 -1.703 1.00 57.75 212 HIS A O 1
ATOM 1682 N N . GLU A 1 213 ? -16.030 -34.964 -1.819 1.00 53.25 213 GLU A N 1
ATOM 1683 C CA . GLU A 1 213 ? -15.920 -35.047 -3.289 1.00 53.25 213 GLU A CA 1
ATOM 1684 C C . GLU A 1 213 ? -15.636 -36.478 -3.790 1.00 53.25 213 GLU A C 1
ATOM 1686 O O . GLU A 1 213 ? -16.083 -36.859 -4.867 1.00 53.25 213 GLU A O 1
ATOM 1691 N N . VAL A 1 214 ? -14.948 -37.309 -2.999 1.00 54.41 214 VAL A N 1
ATOM 1692 C CA . VAL A 1 214 ? -14.598 -38.694 -3.381 1.00 54.41 214 VAL A CA 1
ATOM 1693 C C . VAL A 1 214 ? -15.779 -39.672 -3.247 1.00 54.41 214 VAL A C 1
ATOM 1695 O O . VAL A 1 214 ? -15.791 -40.709 -3.915 1.00 54.41 214 VAL A O 1
ATOM 1698 N N . ASP A 1 215 ? -16.768 -39.365 -2.404 1.00 51.69 215 ASP A N 1
ATOM 1699 C CA . ASP A 1 215 ? -17.953 -40.213 -2.205 1.00 51.69 215 ASP A CA 1
ATOM 1700 C C . ASP A 1 215 ? -19.098 -39.891 -3.188 1.00 51.69 215 ASP A C 1
ATOM 1702 O O . ASP A 1 215 ? -19.894 -40.783 -3.478 1.00 51.69 215 ASP A O 1
ATOM 1706 N N . ASP A 1 216 ? -19.152 -38.682 -3.761 1.00 48.78 216 ASP A N 1
ATOM 1707 C CA . ASP A 1 216 ? -20.155 -38.297 -4.776 1.00 48.78 216 ASP A CA 1
ATOM 1708 C C . ASP A 1 216 ? -19.810 -38.783 -6.207 1.00 48.78 216 ASP A C 1
ATOM 1710 O O . ASP A 1 216 ? -20.665 -38.764 -7.095 1.00 48.78 216 ASP A O 1
ATOM 1714 N N . GLU A 1 217 ? -18.588 -39.278 -6.445 1.00 48.62 217 GLU A N 1
ATOM 1715 C CA . GLU A 1 217 ? -18.149 -39.856 -7.732 1.00 48.62 217 GLU A CA 1
ATOM 1716 C C . GLU A 1 217 ? -18.287 -41.398 -7.823 1.00 48.62 217 GLU A C 1
ATOM 1718 O O . GLU A 1 217 ? -17.762 -42.013 -8.761 1.00 48.62 217 GLU A O 1
ATOM 1723 N N . ARG A 1 218 ? -18.983 -42.054 -6.879 1.00 41.66 218 ARG A N 1
ATOM 1724 C CA . ARG A 1 218 ? -19.168 -43.522 -6.836 1.00 41.66 218 ARG A CA 1
ATOM 1725 C C . ARG A 1 218 ? -20.582 -44.021 -7.114 1.00 41.66 218 ARG A C 1
ATOM 1727 O O . ARG A 1 218 ? -21.552 -43.466 -6.562 1.00 41.66 218 ARG A O 1
#

pLDDT: mean 79.44, std 17.38, range [31.83, 97.75]